Protein AF-A0A7W1RBR5-F1 (afdb_monomer_lite)

Sequence (205 aa):
MEIRSYRRVFDLERRIYRIDSLRLNPGGIPVRGVVYMLAIVAGALVAAQLPLLGALVRTLPWYLRDLALPVALASVLCLLRLDGRTFHHTGRALLLHWVAPRRLSQLRRAASVEAQWRPGPIVFLPDGSEARLRRLRYSGPGAALVTCEHELLSARSVGVRRFRRDDLVLRGSGASRSLTEGKVIVLARAGRLLIEPARAGEPTL

Secondary structure (DSSP, 8-state):
-----GGGTS----EE-EETTEEP-TT-EEHHHHHHHHHHHHHHHHHTTSHHHHHHHHTS-HIIIIIIHHHHHHHHHHH-EETTEEHHHHHHHHHHHHHS---EETTEE---TTS---PPP------SS------EEEESSEEEEEEE-EEEEETTTT--TT--TT-EEEEEPSS-PEEEEEEEEEE-TT-EEEEEPPPTTPPP-

Radius of gyration: 28.0 Å; chains: 1; bounding box: 65×41×70 Å

Structure (mmCIF, N/CA/C/O backbone):
data_AF-A0A7W1RBR5-F1
#
_entry.id   AF-A0A7W1RBR5-F1
#
loop_
_atom_site.group_PDB
_atom_site.id
_atom_site.type_symbol
_atom_site.label_atom_id
_atom_site.label_alt_id
_atom_site.label_comp_id
_atom_site.label_asym_id
_atom_site.label_entity_id
_atom_site.label_seq_id
_atom_site.pdbx_PDB_ins_code
_atom_site.Cartn_x
_atom_site.Cartn_y
_atom_site.Cartn_z
_atom_site.occupancy
_atom_site.B_iso_or_equiv
_atom_site.auth_seq_id
_atom_site.auth_comp_id
_atom_site.auth_asym_id
_atom_site.auth_atom_id
_atom_site.pdbx_PDB_model_num
ATOM 1 N N . MET A 1 1 ? 33.439 14.909 3.330 1.00 46.78 1 MET A N 1
ATOM 2 C CA . MET A 1 1 ? 31.989 15.036 3.587 1.00 46.78 1 MET A CA 1
ATOM 3 C C . MET A 1 1 ? 31.456 13.635 3.851 1.00 46.78 1 MET A C 1
ATOM 5 O O . MET A 1 1 ? 31.353 12.842 2.928 1.00 46.78 1 MET A O 1
ATOM 9 N N . GLU A 1 2 ? 31.281 13.278 5.121 1.00 55.72 2 GLU A N 1
ATOM 10 C CA . GLU A 1 2 ? 30.957 11.913 5.554 1.00 55.72 2 GLU A CA 1
ATOM 11 C C . GLU A 1 2 ? 29.429 11.761 5.629 1.00 55.72 2 GLU A C 1
ATOM 13 O O . GLU A 1 2 ? 28.775 12.376 6.472 1.00 55.72 2 GLU A O 1
ATOM 18 N N . ILE A 1 3 ? 28.833 10.991 4.713 1.00 54.44 3 ILE A N 1
ATOM 19 C CA . ILE A 1 3 ? 27.387 10.727 4.713 1.00 54.44 3 ILE A CA 1
ATOM 20 C C . ILE A 1 3 ? 27.094 9.700 5.812 1.00 54.44 3 ILE A C 1
ATOM 22 O O . ILE A 1 3 ? 27.131 8.489 5.596 1.00 54.44 3 ILE A O 1
ATOM 26 N N . ARG A 1 4 ? 26.802 10.186 7.022 1.00 57.78 4 ARG A N 1
ATOM 27 C CA . ARG A 1 4 ? 26.308 9.359 8.128 1.00 57.78 4 ARG A CA 1
ATOM 28 C C . ARG A 1 4 ? 24.804 9.136 7.955 1.00 57.78 4 ARG A C 1
ATOM 30 O O . ARG A 1 4 ? 24.006 10.019 8.246 1.00 57.78 4 ARG A O 1
ATOM 37 N N . SER A 1 5 ? 24.437 7.920 7.547 1.00 50.06 5 SER A N 1
ATOM 38 C CA . SER A 1 5 ? 23.070 7.366 7.492 1.00 50.06 5 SER A CA 1
ATOM 39 C C . SER A 1 5 ? 22.263 7.622 6.209 1.00 50.06 5 SER A C 1
ATOM 41 O O . SER A 1 5 ? 21.449 8.537 6.114 1.00 50.06 5 SER A O 1
ATOM 43 N N . TYR A 1 6 ? 22.358 6.670 5.275 1.00 53.19 6 TYR A N 1
ATOM 44 C CA . TYR A 1 6 ? 21.410 6.495 4.164 1.00 53.19 6 TYR A CA 1
ATOM 45 C C . TYR A 1 6 ? 19.995 6.094 4.624 1.00 53.19 6 TYR A C 1
ATOM 47 O O . TYR A 1 6 ? 19.040 6.179 3.856 1.00 53.19 6 TYR A O 1
ATOM 55 N N . ARG A 1 7 ? 19.817 5.685 5.889 1.00 53.12 7 ARG A N 1
ATOM 56 C CA . ARG A 1 7 ? 18.546 5.145 6.407 1.00 53.12 7 ARG A CA 1
ATOM 57 C C . ARG A 1 7 ? 17.414 6.177 6.413 1.00 53.12 7 ARG A C 1
ATOM 59 O O . ARG A 1 7 ? 16.251 5.804 6.328 1.00 53.12 7 ARG A O 1
ATOM 66 N N . ARG A 1 8 ? 17.753 7.467 6.510 1.00 50.47 8 ARG A N 1
ATOM 67 C CA . ARG A 1 8 ? 16.782 8.569 6.611 1.00 50.47 8 ARG A CA 1
ATOM 68 C C . ARG A 1 8 ? 1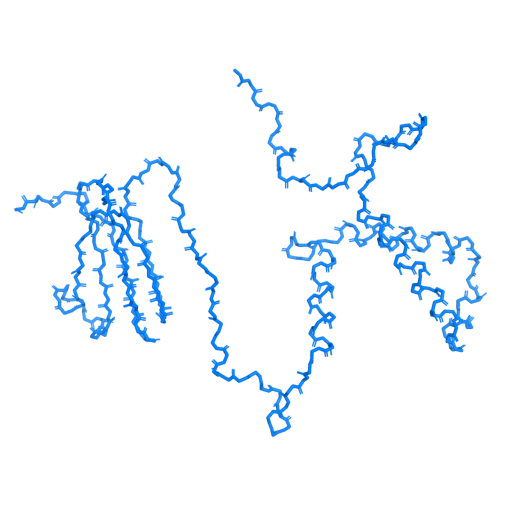6.219 9.010 5.256 1.00 50.47 8 ARG A C 1
ATOM 70 O O . ARG A 1 8 ? 15.144 9.592 5.223 1.00 50.47 8 ARG A O 1
ATOM 77 N N . VAL A 1 9 ? 16.924 8.721 4.160 1.00 52.22 9 VAL A N 1
ATOM 78 C CA . VAL A 1 9 ? 16.535 9.144 2.801 1.00 52.22 9 VAL A CA 1
ATOM 79 C C . VAL A 1 9 ? 15.469 8.216 2.205 1.00 52.22 9 VAL A C 1
ATOM 81 O O . VAL A 1 9 ? 14.650 8.654 1.406 1.00 52.22 9 VAL A O 1
ATOM 84 N N . PHE A 1 10 ? 15.426 6.951 2.634 1.00 48.22 10 PHE A N 1
ATOM 85 C CA . PHE A 1 10 ? 14.511 5.943 2.080 1.00 48.22 10 PHE A CA 1
ATOM 86 C C . PHE A 1 10 ? 13.201 5.754 2.861 1.00 48.22 10 PHE A C 1
ATOM 88 O O . PHE A 1 10 ? 12.317 5.049 2.384 1.00 48.22 10 PHE A O 1
ATOM 95 N N . ASP A 1 11 ? 13.047 6.381 4.029 1.00 55.97 11 ASP A N 1
ATOM 96 C CA . ASP A 1 11 ? 11.852 6.258 4.877 1.00 55.97 11 ASP A CA 1
ATOM 97 C C . ASP A 1 11 ? 11.243 7.656 5.092 1.00 55.97 11 ASP A C 1
ATOM 99 O O . ASP A 1 11 ? 11.200 8.175 6.209 1.00 55.97 11 ASP A O 1
ATOM 103 N N . LEU A 1 12 ? 10.807 8.295 3.991 1.00 61.19 12 LEU A N 1
ATOM 104 C CA . LEU A 1 12 ? 10.038 9.554 3.986 1.00 61.19 12 LEU A CA 1
ATOM 105 C C . LEU A 1 12 ? 8.620 9.321 4.545 1.00 61.19 12 LEU A C 1
ATOM 107 O O . LEU A 1 12 ? 7.597 9.547 3.903 1.00 61.19 12 LEU A O 1
ATOM 111 N N . GLU A 1 13 ? 8.546 8.810 5.765 1.00 70.50 13 GLU A N 1
ATOM 112 C CA . GLU A 1 13 ? 7.305 8.615 6.486 1.00 70.50 13 GLU A CA 1
ATOM 113 C C . GLU A 1 13 ? 7.077 9.788 7.441 1.00 70.50 13 GLU A C 1
ATOM 115 O O . GLU A 1 13 ? 7.948 10.144 8.238 1.00 70.50 13 GLU A O 1
ATOM 120 N N . ARG A 1 14 ? 5.886 10.398 7.389 1.00 79.12 14 ARG A N 1
ATOM 121 C CA . ARG A 1 14 ? 5.520 11.488 8.301 1.00 79.12 14 ARG A CA 1
ATOM 122 C C . ARG A 1 14 ? 5.403 10.929 9.724 1.00 79.12 14 ARG A C 1
ATOM 124 O O . ARG A 1 14 ? 4.572 10.057 9.985 1.00 79.12 14 ARG A O 1
ATOM 131 N N . ARG A 1 15 ? 6.233 11.427 10.643 1.00 83.50 15 ARG A N 1
ATOM 132 C CA . ARG A 1 15 ? 6.305 11.001 12.051 1.00 83.50 15 ARG A CA 1
ATOM 133 C C . ARG A 1 15 ? 6.155 12.204 12.982 1.00 83.50 15 ARG A C 1
ATOM 135 O O . ARG A 1 15 ? 6.622 13.295 12.667 1.00 83.50 15 ARG A O 1
ATOM 142 N N . ILE A 1 16 ? 5.505 11.995 14.120 1.00 81.75 16 ILE A N 1
ATOM 143 C CA . ILE A 1 16 ? 5.316 12.989 15.178 1.00 81.75 16 ILE A CA 1
ATOM 144 C C . ILE A 1 16 ? 6.359 12.719 16.262 1.00 81.75 16 ILE A C 1
ATOM 146 O O . ILE A 1 16 ? 6.405 11.629 16.830 1.00 81.75 16 ILE A O 1
ATOM 150 N N . TYR A 1 17 ? 7.203 13.708 16.539 1.00 83.75 17 TYR A N 1
ATOM 151 C CA . TYR A 1 17 ? 8.286 13.601 17.527 1.00 83.75 17 TYR A CA 1
ATOM 152 C C . TYR A 1 17 ? 7.983 14.346 18.829 1.00 83.75 17 TYR A C 1
ATOM 154 O O . TYR A 1 17 ? 8.593 14.077 19.861 1.00 83.75 17 TYR A O 1
ATOM 162 N N . ARG A 1 18 ? 7.044 15.293 18.790 1.00 83.44 18 ARG A N 1
ATOM 163 C CA . ARG A 1 18 ? 6.643 16.101 19.936 1.00 83.44 18 ARG A CA 1
ATOM 164 C C . ARG A 1 18 ? 5.164 16.436 19.819 1.00 83.44 18 ARG A C 1
ATOM 166 O O . ARG A 1 18 ? 4.701 16.721 18.717 1.00 83.44 18 ARG A O 1
ATOM 173 N N . ILE A 1 19 ? 4.461 16.398 20.941 1.00 83.56 19 ILE A N 1
ATOM 174 C CA . ILE A 1 19 ? 3.112 16.945 21.084 1.00 83.56 19 ILE A CA 1
ATOM 175 C C . ILE A 1 19 ? 3.231 18.021 22.156 1.00 83.56 19 ILE A C 1
ATOM 177 O O . ILE A 1 19 ? 3.606 17.715 23.286 1.00 83.56 19 ILE A O 1
ATOM 181 N N . ASP A 1 20 ? 3.018 19.275 21.766 1.00 83.12 20 ASP A N 1
ATOM 182 C CA . ASP A 1 20 ? 3.189 20.460 22.610 1.00 83.12 20 ASP A CA 1
ATOM 183 C C . ASP A 1 20 ? 4.544 20.485 23.342 1.00 83.12 20 ASP A C 1
ATOM 185 O O . ASP A 1 20 ? 5.597 20.699 22.730 1.00 83.12 20 ASP A O 1
ATOM 189 N N . SER A 1 21 ? 4.544 20.231 24.653 1.00 79.25 21 SER A N 1
ATOM 190 C CA . SER A 1 21 ? 5.741 20.171 25.491 1.00 79.25 21 SER A CA 1
ATOM 191 C C . SER A 1 21 ? 6.357 18.769 25.577 1.00 79.25 21 SER A C 1
ATOM 193 O O . SER A 1 21 ? 7.575 18.673 25.761 1.00 79.25 21 SER A O 1
ATOM 195 N N . LEU A 1 22 ? 5.575 17.705 25.356 1.00 81.19 22 LEU A N 1
ATOM 196 C CA . LEU A 1 22 ? 5.966 16.308 25.542 1.00 81.19 22 LEU A CA 1
ATOM 197 C C . LEU A 1 22 ? 6.765 15.785 24.344 1.00 81.19 22 LEU A C 1
ATOM 199 O O . LEU A 1 22 ? 6.266 15.695 23.218 1.00 81.19 22 LEU A O 1
ATOM 203 N N . ARG A 1 23 ? 8.022 15.401 24.587 1.00 79.25 23 ARG A N 1
ATOM 204 C CA . ARG A 1 23 ? 8.831 14.676 23.601 1.00 79.25 23 ARG A CA 1
ATOM 205 C C . ARG A 1 23 ? 8.396 13.218 23.568 1.00 79.25 23 ARG A C 1
ATOM 207 O O . ARG A 1 23 ? 8.425 12.530 24.583 1.00 79.25 23 ARG A O 1
ATOM 214 N N . LEU A 1 24 ? 8.007 12.763 22.386 1.00 77.44 24 LEU A N 1
ATOM 215 C CA . LEU A 1 24 ? 7.720 11.361 22.135 1.00 77.44 24 LEU A CA 1
ATOM 216 C C . LEU A 1 24 ? 9.035 10.596 21.938 1.00 77.44 24 LEU A C 1
ATOM 218 O O . LEU A 1 24 ? 10.097 11.193 21.755 1.00 77.44 24 LEU A O 1
ATOM 222 N N . ASN A 1 25 ? 8.946 9.264 21.980 1.00 75.50 25 ASN A N 1
ATOM 223 C CA . ASN A 1 25 ? 10.060 8.337 21.760 1.00 75.50 25 ASN A CA 1
ATOM 224 C C . ASN A 1 25 ? 10.965 8.810 20.592 1.00 75.50 25 ASN A C 1
ATOM 226 O O . ASN A 1 25 ? 10.426 9.228 19.564 1.00 75.50 25 ASN A O 1
ATOM 230 N N . PRO A 1 26 ? 12.311 8.727 20.697 1.00 72.50 26 PRO A N 1
ATOM 231 C CA . PRO A 1 26 ? 13.244 9.120 19.631 1.00 72.50 26 PRO A CA 1
ATOM 232 C C . PRO A 1 26 ? 12.936 8.523 18.245 1.00 72.50 26 PRO A C 1
ATOM 234 O O . PRO A 1 26 ? 13.298 9.118 17.230 1.00 72.50 26 PRO A O 1
ATOM 237 N N . GLY A 1 27 ? 12.231 7.388 18.175 1.00 71.19 27 GLY A N 1
ATOM 238 C CA . GLY A 1 27 ? 11.755 6.796 16.917 1.00 71.19 27 GLY A CA 1
ATOM 239 C C . GLY A 1 27 ? 10.593 7.533 16.223 1.00 71.19 27 GLY A C 1
ATOM 240 O O . GLY A 1 27 ? 10.327 7.271 15.045 1.00 71.19 27 GLY A O 1
ATOM 241 N N . GLY A 1 28 ? 9.921 8.455 16.921 1.00 80.19 28 GLY A N 1
ATOM 242 C CA . GLY A 1 28 ? 8.714 9.160 16.483 1.00 80.19 28 GLY A CA 1
ATOM 243 C C . GLY A 1 28 ? 7.496 8.242 16.334 1.00 80.19 28 GLY A C 1
ATOM 244 O O . GLY A 1 28 ? 7.615 7.064 15.996 1.00 80.19 28 GLY A O 1
ATOM 245 N N . ILE A 1 29 ? 6.297 8.780 16.552 1.00 82.31 29 ILE A N 1
ATOM 246 C CA . ILE A 1 29 ? 5.053 8.051 16.281 1.00 82.31 29 ILE A CA 1
ATOM 247 C C . ILE A 1 29 ? 4.706 8.222 14.798 1.00 82.31 29 ILE A C 1
ATOM 249 O O . ILE A 1 29 ? 4.586 9.358 14.333 1.00 82.31 29 ILE A O 1
ATOM 253 N N . PRO A 1 30 ? 4.540 7.140 14.022 1.00 85.69 30 PRO A N 1
ATOM 254 C CA . PRO A 1 30 ? 4.180 7.252 12.617 1.00 85.69 30 PRO A CA 1
ATOM 255 C C . PRO A 1 30 ? 2.745 7.779 12.475 1.00 85.69 30 PRO A C 1
ATOM 257 O O . PRO A 1 30 ? 1.815 7.237 13.073 1.00 85.69 30 PRO A O 1
ATOM 260 N N . VAL A 1 31 ? 2.540 8.809 11.646 1.00 86.88 31 VAL A N 1
ATOM 261 C CA . VAL A 1 31 ? 1.213 9.425 11.434 1.00 86.88 31 VAL A CA 1
ATOM 262 C C . VAL A 1 31 ? 0.208 8.401 10.901 1.00 86.88 31 VAL A C 1
ATOM 264 O O . VAL A 1 31 ? -0.964 8.444 11.270 1.00 86.88 31 VAL A O 1
ATOM 267 N N . ARG A 1 32 ? 0.661 7.413 10.111 1.00 87.25 32 ARG A N 1
ATOM 268 C CA . ARG A 1 32 ? -0.203 6.311 9.654 1.00 87.25 32 ARG A CA 1
ATOM 269 C C . ARG A 1 32 ? -0.829 5.533 10.815 1.00 87.25 32 ARG A C 1
ATOM 271 O O . ARG A 1 32 ? -1.964 5.096 10.687 1.00 87.25 32 ARG A O 1
ATOM 278 N N . GLY A 1 33 ? -0.120 5.382 11.936 1.00 85.94 33 GLY A N 1
ATOM 279 C CA . GLY A 1 33 ? -0.622 4.659 13.103 1.00 85.94 33 GLY A CA 1
ATOM 280 C C . GLY A 1 33 ? -1.784 5.385 13.759 1.00 85.94 33 GLY A C 1
ATOM 281 O O . GLY A 1 33 ? -2.782 4.756 14.096 1.00 85.94 33 GLY A O 1
ATOM 282 N N . VAL A 1 34 ? -1.703 6.716 13.827 1.00 87.69 34 VAL A N 1
ATOM 283 C CA . VAL A 1 34 ? -2.809 7.564 14.286 1.00 87.69 34 VAL A CA 1
ATOM 284 C C . VAL A 1 34 ? -4.017 7.411 13.360 1.00 87.69 34 VAL A C 1
ATOM 286 O O . VAL A 1 34 ? -5.128 7.189 13.830 1.00 87.69 34 VAL A O 1
ATOM 289 N N . VAL A 1 35 ? -3.803 7.450 12.040 1.00 89.50 35 VAL A N 1
ATOM 290 C CA . VAL A 1 35 ? -4.882 7.266 11.054 1.00 89.50 35 VAL A CA 1
ATOM 291 C C . VAL A 1 35 ? -5.526 5.882 11.172 1.00 89.50 35 VAL A C 1
ATOM 293 O O . VAL A 1 35 ? -6.750 5.779 11.139 1.00 89.50 35 VAL A O 1
ATOM 296 N N . TYR A 1 36 ? -4.737 4.818 11.346 1.00 90.00 36 TYR A N 1
ATOM 297 C CA . TYR A 1 36 ? -5.266 3.469 11.559 1.00 90.00 36 TYR A CA 1
ATOM 298 C C . TYR A 1 36 ? -6.079 3.370 12.842 1.00 90.00 36 TYR A C 1
ATOM 300 O O . TYR A 1 36 ? -7.173 2.819 12.809 1.00 90.00 36 TYR A O 1
ATOM 308 N N . MET A 1 37 ? -5.584 3.933 13.945 1.00 90.00 37 MET A N 1
ATOM 309 C CA . MET A 1 37 ? -6.311 3.950 15.212 1.00 90.00 37 MET A CA 1
ATOM 310 C C . MET A 1 37 ? -7.669 4.641 15.055 1.00 90.00 37 MET A C 1
ATOM 312 O O . MET A 1 37 ? -8.687 4.067 15.427 1.00 90.00 37 MET A O 1
ATOM 316 N N . LEU A 1 38 ? -7.702 5.825 14.431 1.00 91.88 38 LEU A N 1
ATOM 317 C CA . LEU A 1 38 ? -8.948 6.549 14.160 1.00 91.88 38 LEU A CA 1
ATOM 318 C C . LEU A 1 38 ? -9.907 5.737 13.279 1.00 91.88 38 LEU A C 1
ATOM 320 O O . LEU A 1 38 ? -11.097 5.660 13.578 1.00 91.88 38 LEU A O 1
ATOM 324 N N . ALA A 1 39 ? -9.399 5.088 12.227 1.00 91.12 39 ALA A N 1
ATOM 325 C CA . ALA A 1 39 ? -10.206 4.242 11.351 1.00 91.12 39 ALA A CA 1
ATOM 326 C C . ALA A 1 39 ? -10.781 3.015 12.083 1.00 91.12 39 ALA A C 1
ATOM 328 O O . ALA A 1 39 ? -11.930 2.645 11.849 1.00 91.12 39 ALA A O 1
ATOM 329 N N . ILE A 1 40 ? -10.010 2.403 12.987 1.00 90.44 40 ILE A N 1
ATOM 330 C CA . ILE A 1 40 ? -10.451 1.260 13.796 1.00 90.44 40 ILE A CA 1
ATOM 331 C C . ILE A 1 40 ? -11.527 1.684 14.792 1.00 90.44 40 ILE A C 1
ATOM 333 O O . ILE A 1 40 ? -12.542 1.003 14.893 1.00 90.44 40 ILE A O 1
ATOM 337 N N . VAL A 1 41 ? -11.342 2.810 15.489 1.00 89.50 41 VAL A N 1
ATOM 338 C CA . VAL A 1 41 ? -12.355 3.344 16.412 1.00 89.50 41 VAL A CA 1
ATOM 339 C C . VAL A 1 41 ? -13.647 3.651 15.656 1.00 89.50 41 VAL A C 1
ATOM 341 O O . VAL A 1 41 ? -14.714 3.210 16.072 1.00 89.50 41 VAL A O 1
ATOM 344 N N . ALA A 1 42 ? -13.563 4.323 14.504 1.00 90.31 42 ALA A N 1
ATOM 345 C CA . ALA A 1 42 ? -14.731 4.587 13.666 1.00 90.31 42 ALA A CA 1
ATOM 346 C C . ALA A 1 42 ? -15.428 3.287 13.223 1.00 90.31 42 ALA A C 1
ATOM 3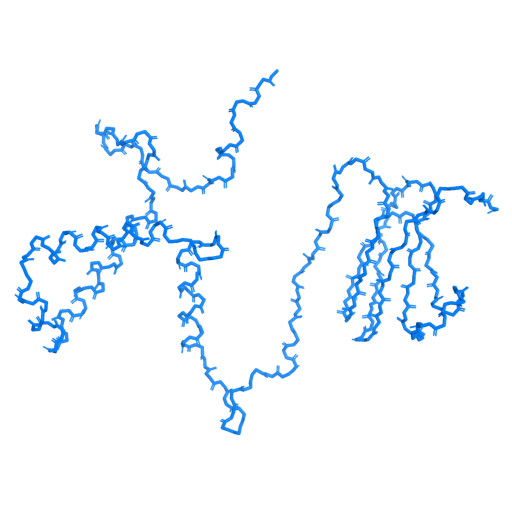48 O O . ALA A 1 42 ? -16.647 3.166 13.333 1.00 90.31 42 ALA A O 1
ATOM 349 N N . GLY A 1 43 ? -14.661 2.285 12.783 1.00 87.44 43 GLY A N 1
ATOM 350 C CA . GLY A 1 43 ? -15.188 0.968 12.423 1.00 87.44 43 GLY A CA 1
ATOM 351 C C . GLY A 1 43 ? -15.844 0.240 13.599 1.00 87.44 43 GLY A C 1
ATOM 352 O O . GLY A 1 43 ? -16.902 -0.358 13.425 1.00 87.44 43 GLY A O 1
ATOM 353 N N . ALA A 1 44 ? -15.268 0.329 14.800 1.00 85.38 44 ALA A N 1
ATOM 354 C CA . ALA A 1 44 ? -15.822 -0.257 16.017 1.00 85.38 44 ALA A CA 1
ATOM 355 C C . ALA A 1 44 ? -17.143 0.412 16.426 1.00 85.38 44 ALA A C 1
ATOM 357 O O . ALA A 1 44 ? -18.087 -0.286 16.789 1.00 85.38 44 ALA A O 1
ATOM 358 N N . LEU A 1 45 ? -17.244 1.740 16.301 1.00 86.50 45 LEU A N 1
ATOM 359 C CA . LEU A 1 45 ? -18.487 2.478 16.546 1.00 86.50 45 LEU A CA 1
ATOM 360 C C . LEU A 1 45 ? -19.598 2.057 15.578 1.00 86.50 45 LEU A C 1
ATOM 362 O O . LEU A 1 45 ? -20.733 1.865 16.005 1.00 86.50 45 LEU A O 1
ATOM 366 N N . VAL A 1 46 ? -19.274 1.857 14.297 1.00 86.50 46 VAL A N 1
ATOM 367 C CA . VAL A 1 46 ? -20.229 1.325 13.310 1.00 86.50 46 VAL A CA 1
ATOM 368 C C . VAL A 1 46 ? -20.600 -0.122 13.643 1.00 86.50 46 VAL A C 1
ATOM 370 O O . VAL A 1 46 ? -21.780 -0.460 13.656 1.00 86.50 46 VAL A O 1
ATOM 373 N N . ALA A 1 47 ? -19.623 -0.972 13.970 1.00 82.81 47 ALA A N 1
ATOM 374 C CA . ALA A 1 47 ? -19.849 -2.376 14.316 1.00 82.81 47 ALA A CA 1
ATOM 375 C C . ALA A 1 47 ? -20.721 -2.549 15.571 1.00 82.81 47 ALA A C 1
ATOM 377 O O . ALA A 1 47 ? -21.530 -3.474 15.633 1.00 82.81 47 ALA A O 1
ATOM 378 N N . ALA A 1 48 ? -20.604 -1.643 16.544 1.00 81.62 48 ALA A N 1
ATOM 379 C CA . ALA A 1 48 ? -21.412 -1.641 17.760 1.00 81.62 48 ALA A CA 1
ATOM 380 C C . ALA A 1 48 ? -22.908 -1.378 17.500 1.00 81.62 48 ALA A C 1
ATOM 382 O O . ALA A 1 48 ? -23.733 -1.738 18.339 1.00 81.62 48 ALA A O 1
ATOM 383 N N . GLN A 1 49 ? -23.261 -0.792 16.349 1.00 83.75 49 GLN A N 1
ATOM 384 C CA . GLN A 1 49 ? -24.652 -0.599 15.923 1.00 83.75 49 GLN A CA 1
ATOM 385 C C . GLN A 1 49 ? -25.272 -1.872 15.319 1.00 83.75 49 GLN A C 1
ATOM 387 O O . GLN A 1 49 ?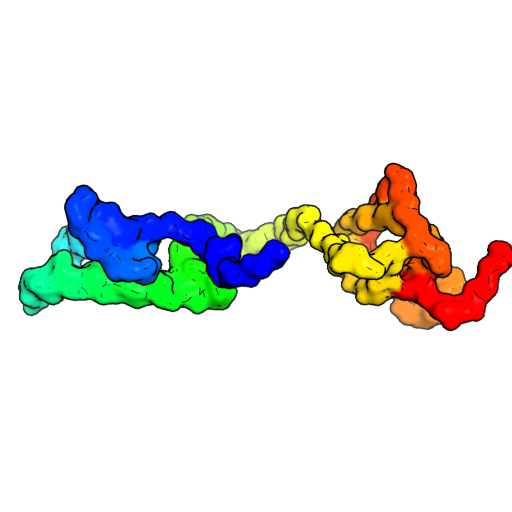 -26.488 -1.935 15.152 1.00 83.75 49 GLN A O 1
ATOM 392 N N . LEU A 1 50 ? -24.477 -2.902 14.988 1.00 85.62 50 LEU A N 1
ATOM 393 C CA . LEU A 1 50 ? -25.012 -4.176 14.501 1.00 85.62 50 LEU A CA 1
ATOM 394 C C . LEU A 1 50 ? -25.460 -5.061 15.677 1.00 85.62 50 LEU A C 1
ATOM 396 O O . LEU A 1 50 ? -24.686 -5.252 16.613 1.00 85.62 50 LEU A O 1
ATOM 400 N N . PRO A 1 51 ? -26.652 -5.684 15.622 1.00 78.50 51 PRO A N 1
ATOM 401 C CA . PRO A 1 51 ? -27.235 -6.383 16.771 1.00 78.50 51 PRO A CA 1
ATOM 402 C C . PRO A 1 51 ? -26.394 -7.572 17.268 1.00 78.50 51 PRO A C 1
ATOM 404 O O . PRO A 1 51 ? -26.234 -7.740 18.474 1.00 78.50 51 PRO A O 1
ATOM 407 N N . LEU A 1 52 ? -25.795 -8.363 16.366 1.00 80.75 52 LEU A N 1
ATOM 408 C CA . LEU A 1 52 ? -24.926 -9.487 16.752 1.00 80.75 52 LEU A CA 1
ATOM 409 C C . LEU A 1 52 ? -23.556 -9.036 17.276 1.00 80.75 52 LEU A C 1
ATOM 411 O O . LEU A 1 52 ? -23.091 -9.521 18.306 1.00 80.75 52 LEU A O 1
ATOM 415 N N . LEU A 1 53 ? -22.900 -8.110 16.573 1.00 77.38 53 LEU A N 1
ATOM 416 C CA . LEU A 1 53 ? -21.562 -7.647 16.951 1.00 77.38 53 LEU A CA 1
ATOM 417 C C . LEU A 1 53 ? -21.613 -6.785 18.215 1.00 77.38 53 LEU A C 1
ATOM 419 O O . LEU A 1 53 ? -20.778 -6.953 19.095 1.00 77.38 53 LEU A O 1
ATOM 423 N N . GLY A 1 54 ? -22.623 -5.928 18.357 1.00 77.31 54 GLY A N 1
ATOM 424 C CA . GLY A 1 54 ? -22.834 -5.097 19.538 1.00 77.31 54 GLY A CA 1
ATOM 425 C C . GLY A 1 54 ? -23.023 -5.911 20.819 1.00 77.31 54 GLY A C 1
ATOM 426 O O . GLY A 1 54 ? -22.482 -5.532 21.855 1.00 77.31 54 GLY A O 1
ATOM 427 N N . ALA A 1 55 ? -23.718 -7.053 20.761 1.00 80.50 55 ALA A N 1
ATOM 428 C CA . ALA A 1 55 ? -23.877 -7.938 21.917 1.00 80.50 55 ALA A CA 1
ATOM 429 C C . ALA A 1 55 ? -22.531 -8.520 22.385 1.00 80.50 55 ALA A C 1
ATOM 431 O O . ALA A 1 55 ? -22.199 -8.423 23.565 1.00 80.50 55 ALA A O 1
ATOM 432 N N . LEU A 1 56 ? -21.719 -9.034 21.454 1.00 81.44 56 LEU A N 1
ATOM 433 C CA . LEU A 1 56 ? -20.379 -9.563 21.742 1.00 81.44 56 LEU A CA 1
ATOM 434 C C . LEU A 1 56 ? -19.413 -8.466 22.22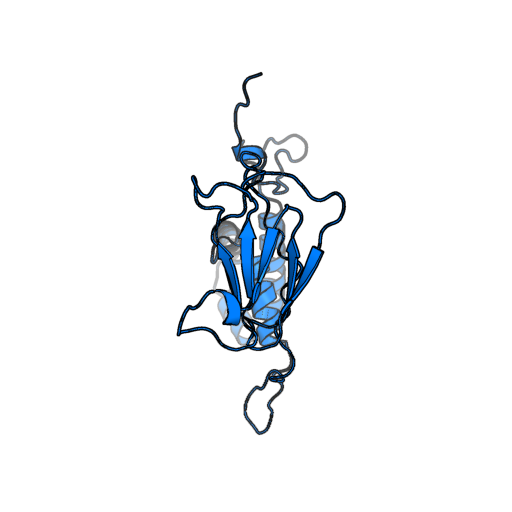1 1.00 81.44 56 LEU A C 1
ATOM 436 O O . LEU A 1 56 ? -18.581 -8.666 23.096 1.00 81.44 56 LEU A O 1
ATOM 440 N N . VAL A 1 57 ? -19.526 -7.267 21.659 1.00 79.81 57 VAL A N 1
ATOM 441 C CA . VAL A 1 57 ? -18.681 -6.124 22.017 1.00 79.81 57 VAL A CA 1
ATOM 442 C C . VAL A 1 57 ? -19.020 -5.586 23.415 1.00 79.81 57 VAL A C 1
ATOM 444 O O . VAL A 1 57 ? -18.147 -5.059 24.105 1.00 79.81 57 VAL A O 1
ATOM 447 N N . ARG A 1 58 ? -20.267 -5.736 23.877 1.00 80.00 58 ARG A N 1
ATOM 448 C CA . ARG A 1 58 ? -20.693 -5.341 25.231 1.00 80.00 58 ARG A CA 1
ATOM 449 C C . ARG A 1 58 ? -20.184 -6.271 26.330 1.00 80.00 58 ARG A C 1
ATOM 451 O O . ARG A 1 58 ? -20.089 -5.818 27.465 1.00 80.00 58 ARG A O 1
ATOM 458 N N . THR A 1 59 ? -19.829 -7.521 26.021 1.00 87.06 59 THR A N 1
ATOM 459 C CA . THR A 1 59 ? -19.226 -8.428 27.015 1.00 87.06 59 THR A CA 1
ATOM 460 C C . THR A 1 59 ? -17.762 -8.096 27.295 1.00 87.06 59 THR A C 1
ATOM 462 O O . THR A 1 59 ? -17.200 -8.571 28.279 1.00 87.06 59 THR A O 1
ATOM 465 N N . LEU A 1 60 ? -17.126 -7.293 26.438 1.00 86.00 60 LEU A N 1
ATOM 466 C CA . LEU A 1 60 ? -15.733 -6.903 26.595 1.00 86.00 60 LEU A CA 1
ATOM 467 C C . LEU A 1 60 ? -15.610 -5.695 27.548 1.00 86.00 60 LEU A C 1
ATOM 469 O O . LEU A 1 60 ? -16.323 -4.704 27.365 1.00 86.00 60 LEU A O 1
ATOM 473 N N . PRO A 1 61 ? -14.685 -5.721 28.528 1.00 89.75 61 PRO A N 1
ATOM 474 C CA . PRO A 1 61 ? -14.399 -4.566 29.370 1.00 89.75 61 PRO A CA 1
ATOM 475 C C . PRO A 1 61 ? -14.056 -3.321 28.547 1.00 89.75 61 PRO A C 1
ATOM 477 O O . PRO A 1 61 ? -13.330 -3.407 27.552 1.00 89.75 61 PRO A O 1
ATOM 480 N N . TRP A 1 62 ? -14.533 -2.155 28.992 1.00 87.25 62 TRP A N 1
ATOM 481 C CA . TRP A 1 62 ? -14.382 -0.887 28.265 1.00 87.25 62 TRP A CA 1
ATOM 482 C C . TRP A 1 62 ? -12.918 -0.573 27.919 1.00 87.25 62 TRP A C 1
ATOM 484 O O . TRP A 1 62 ? -12.625 -0.160 26.804 1.00 87.25 62 TRP A O 1
ATOM 494 N N . TYR A 1 63 ? -11.972 -0.848 28.823 1.00 87.62 63 TYR A N 1
ATOM 495 C CA . TYR A 1 63 ? -10.550 -0.571 28.595 1.00 87.62 63 TYR A CA 1
ATOM 496 C C . TYR A 1 63 ? -9.945 -1.467 27.508 1.00 87.62 63 TYR A C 1
ATOM 498 O O . TYR A 1 63 ? -9.060 -1.032 26.771 1.00 87.62 63 TYR A O 1
ATOM 506 N N . LEU A 1 64 ? -10.432 -2.704 27.364 1.00 88.06 64 LEU A N 1
ATOM 507 C CA . LEU A 1 64 ? -10.020 -3.572 26.265 1.00 88.06 64 LEU A CA 1
ATOM 508 C C . LEU A 1 64 ? -10.636 -3.097 24.958 1.00 88.06 64 LEU A C 1
ATOM 510 O O . LEU A 1 64 ? -9.924 -2.939 23.973 1.00 88.06 64 LEU A O 1
ATOM 514 N N . ARG A 1 65 ? -11.943 -2.840 24.961 1.00 85.12 65 ARG A N 1
ATOM 515 C CA . ARG A 1 65 ? -12.702 -2.481 23.764 1.00 85.12 65 ARG A CA 1
ATOM 516 C C . ARG A 1 65 ? -12.304 -1.127 23.181 1.00 85.12 65 ARG A C 1
ATOM 518 O O . ARG A 1 65 ? -12.090 -1.029 21.978 1.00 85.12 65 ARG A O 1
ATOM 525 N N . ASP A 1 66 ? -12.238 -0.106 24.027 1.00 83.69 66 ASP A N 1
ATOM 526 C CA . ASP A 1 66 ? -12.187 1.292 23.595 1.00 83.69 66 ASP A CA 1
ATOM 527 C C . ASP A 1 66 ? -10.746 1.822 23.528 1.00 83.69 66 ASP A C 1
ATOM 529 O O . ASP A 1 66 ? -10.482 2.797 22.826 1.00 83.69 66 ASP A O 1
ATOM 533 N N . LEU A 1 67 ? -9.797 1.162 24.206 1.00 87.31 67 LEU A N 1
ATOM 534 C CA . LEU A 1 67 ? -8.397 1.590 24.254 1.00 87.31 67 LEU A CA 1
ATOM 535 C C . LEU A 1 67 ? -7.428 0.512 23.760 1.00 87.31 67 LEU A C 1
ATOM 537 O O . LEU A 1 67 ? -6.734 0.722 22.764 1.00 87.31 67 LEU A O 1
ATOM 541 N N . ALA A 1 68 ? -7.364 -0.640 24.433 1.00 89.94 68 ALA A N 1
ATOM 542 C CA . ALA A 1 68 ? -6.317 -1.623 24.163 1.00 89.94 68 ALA A CA 1
ATOM 543 C C . ALA A 1 68 ? -6.432 -2.220 22.755 1.00 89.94 68 ALA A C 1
ATOM 545 O O . ALA A 1 68 ? -5.434 -2.320 22.045 1.00 89.94 68 ALA A O 1
ATOM 546 N N . LEU A 1 69 ? -7.643 -2.582 22.328 1.00 88.69 69 LEU A N 1
ATOM 547 C CA . LEU A 1 69 ? -7.891 -3.241 21.048 1.00 88.69 69 LEU A CA 1
ATOM 548 C C . LEU A 1 69 ? -7.625 -2.295 19.859 1.00 88.69 69 LEU A C 1
ATOM 550 O O . LEU A 1 69 ? -6.859 -2.695 18.978 1.00 88.69 69 LEU A O 1
ATOM 554 N N . PRO A 1 70 ? -8.111 -1.033 19.833 1.00 89.75 70 PRO A N 1
ATOM 555 C CA . PRO A 1 70 ? -7.757 -0.089 18.776 1.00 89.75 70 PRO A CA 1
ATOM 556 C C . PRO A 1 70 ? -6.257 0.194 18.691 1.00 89.75 70 PRO A C 1
ATOM 558 O O . PRO A 1 70 ? -5.697 0.208 17.593 1.00 89.75 70 PRO A O 1
ATOM 561 N N . VAL A 1 71 ? -5.589 0.371 19.836 1.00 89.25 71 VAL A N 1
ATOM 562 C CA . VAL A 1 71 ? -4.145 0.643 19.890 1.00 89.25 71 VAL A CA 1
ATOM 563 C C . VAL A 1 71 ? -3.339 -0.567 19.421 1.00 89.25 71 VAL A C 1
ATOM 565 O O . VAL A 1 71 ? -2.437 -0.419 18.592 1.00 89.25 71 VAL A O 1
ATOM 568 N N . ALA A 1 72 ? -3.665 -1.767 19.904 1.00 91.50 72 ALA A N 1
ATOM 569 C CA . ALA A 1 72 ? -2.993 -2.997 19.504 1.00 91.50 72 ALA A CA 1
ATOM 570 C C . ALA A 1 72 ? -3.187 -3.267 18.008 1.00 91.50 72 ALA A C 1
ATOM 572 O O . ALA A 1 72 ? -2.212 -3.498 17.293 1.00 91.50 72 ALA A O 1
ATOM 573 N N . LEU A 1 73 ? -4.419 -3.159 17.503 1.00 91.44 73 LEU A N 1
ATOM 574 C CA . LEU A 1 73 ? -4.716 -3.403 16.095 1.00 91.44 73 LEU A CA 1
ATOM 575 C C . LEU A 1 73 ? -4.033 -2.368 15.188 1.00 91.44 73 LEU A C 1
ATOM 577 O O . LEU A 1 73 ? -3.412 -2.747 14.197 1.00 91.44 73 LEU A O 1
ATOM 581 N N . ALA A 1 74 ? -4.042 -1.082 15.551 1.00 90.88 74 ALA A N 1
ATOM 582 C CA . ALA A 1 74 ? -3.318 -0.045 14.811 1.00 90.88 74 ALA A CA 1
ATOM 583 C C . ALA A 1 74 ? -1.801 -0.289 14.801 1.00 90.88 74 ALA A C 1
ATOM 585 O O . ALA A 1 74 ? -1.137 -0.073 13.781 1.00 90.88 74 ALA A O 1
ATOM 586 N N . SER A 1 75 ? -1.257 -0.769 15.922 1.00 87.69 75 SER A N 1
ATOM 587 C CA . SER A 1 75 ? 0.157 -1.131 16.050 1.00 87.69 75 SER A CA 1
ATOM 588 C C . SER A 1 75 ? 0.506 -2.307 15.141 1.00 87.69 75 SER A C 1
ATOM 590 O O . SER A 1 75 ? 1.459 -2.222 14.367 1.00 87.69 75 SER A O 1
ATOM 592 N N . VAL A 1 76 ? -0.308 -3.365 15.146 1.00 90.56 76 VAL A N 1
ATOM 593 C CA . VAL A 1 76 ? -0.143 -4.522 14.257 1.00 90.56 76 VAL A CA 1
ATOM 594 C C . VAL A 1 76 ? -0.217 -4.092 12.789 1.00 90.56 76 VAL A C 1
ATOM 596 O O . VAL A 1 76 ? 0.684 -4.415 12.019 1.00 90.56 76 VAL A O 1
ATOM 599 N N . LEU A 1 77 ? -1.204 -3.282 12.393 1.00 88.38 77 LEU A N 1
ATOM 600 C CA . LEU A 1 77 ? -1.325 -2.769 11.018 1.00 88.38 77 LEU A CA 1
ATOM 601 C C . LEU A 1 77 ? -0.144 -1.884 10.587 1.00 88.38 77 LEU A C 1
ATOM 603 O O . LEU A 1 77 ? 0.175 -1.806 9.398 1.00 88.38 77 LEU A O 1
ATOM 607 N N . CYS A 1 78 ? 0.513 -1.209 11.532 1.00 84.25 78 CYS A N 1
ATOM 608 C CA . CYS A 1 78 ? 1.742 -0.457 11.277 1.00 84.25 78 CYS A CA 1
ATOM 609 C C . CYS A 1 78 ? 2.966 -1.346 11.053 1.00 84.25 78 CYS A C 1
ATOM 611 O O . CYS A 1 78 ? 3.880 -0.927 10.337 1.00 84.25 78 CYS A O 1
ATOM 613 N N . LEU A 1 79 ? 3.006 -2.514 11.696 1.00 85.50 79 LEU A N 1
ATOM 614 C CA . LEU A 1 79 ? 4.099 -3.480 11.587 1.00 85.50 79 LEU A CA 1
ATOM 615 C C . LEU A 1 79 ? 3.937 -4.385 10.364 1.00 85.50 79 LEU A C 1
ATOM 617 O O . LEU A 1 79 ? 4.931 -4.759 9.742 1.00 85.50 79 LEU A O 1
ATOM 621 N N . LEU A 1 80 ? 2.697 -4.697 9.986 1.00 85.25 80 LEU A N 1
ATOM 622 C CA . LEU A 1 80 ? 2.397 -5.522 8.826 1.00 85.25 80 LEU A CA 1
ATOM 623 C C . LEU A 1 80 ? 2.830 -4.826 7.530 1.00 85.25 80 LEU A C 1
ATOM 625 O O . LEU A 1 80 ? 2.240 -3.839 7.079 1.00 85.25 80 LEU A O 1
ATOM 629 N N . ARG A 1 81 ? 3.858 -5.398 6.904 1.00 81.31 81 ARG A N 1
ATOM 630 C CA . ARG A 1 81 ? 4.256 -5.108 5.528 1.00 81.31 81 ARG A CA 1
ATOM 631 C C . ARG A 1 81 ? 3.944 -6.332 4.675 1.00 81.31 81 ARG A C 1
ATOM 633 O O . ARG A 1 81 ? 4.599 -7.357 4.818 1.00 81.31 81 ARG A O 1
ATOM 640 N N . LEU A 1 82 ? 2.949 -6.221 3.800 1.00 75.19 82 LEU A N 1
ATOM 641 C CA . LEU A 1 82 ? 2.634 -7.262 2.819 1.00 75.19 82 LEU A CA 1
ATOM 642 C C . LEU A 1 82 ? 3.469 -6.999 1.567 1.00 75.19 82 LEU A C 1
ATOM 644 O O . LEU A 1 82 ? 3.361 -5.920 0.986 1.00 75.19 82 LEU A O 1
ATOM 648 N N . ASP A 1 83 ? 4.336 -7.939 1.190 1.00 76.19 83 ASP A N 1
ATOM 649 C CA . ASP A 1 83 ? 5.254 -7.819 0.044 1.00 76.19 83 ASP A CA 1
ATOM 650 C C . ASP A 1 83 ? 6.096 -6.527 0.063 1.00 76.19 83 ASP A C 1
ATOM 652 O O . ASP A 1 83 ? 6.340 -5.884 -0.959 1.00 76.19 83 ASP A O 1
ATOM 656 N N . GLY A 1 84 ? 6.487 -6.086 1.265 1.00 78.88 84 GLY A N 1
ATOM 657 C CA . GLY A 1 84 ? 7.223 -4.836 1.485 1.00 78.88 84 GLY A CA 1
ATOM 658 C C . GLY A 1 84 ? 6.375 -3.557 1.419 1.00 78.88 84 GLY A C 1
ATOM 659 O O . GLY A 1 84 ? 6.893 -2.479 1.715 1.00 78.88 84 GLY A O 1
ATOM 660 N N . ARG A 1 85 ? 5.078 -3.651 1.099 1.00 78.38 85 ARG A N 1
ATOM 661 C CA . ARG A 1 85 ? 4.131 -2.527 1.024 1.00 78.38 85 ARG A CA 1
ATOM 662 C C . ARG A 1 85 ? 3.363 -2.362 2.335 1.00 78.38 85 ARG A C 1
ATOM 664 O O . ARG A 1 85 ? 3.042 -3.333 3.019 1.00 78.38 85 ARG A O 1
ATOM 671 N N . THR A 1 86 ? 3.054 -1.119 2.694 1.00 84.50 86 THR A N 1
ATOM 672 C CA . THR A 1 86 ? 2.235 -0.799 3.872 1.00 84.50 86 THR A CA 1
ATOM 673 C C . THR A 1 86 ? 0.803 -1.310 3.706 1.00 84.50 86 THR A C 1
ATOM 675 O O . THR A 1 86 ? 0.251 -1.326 2.602 1.00 84.50 86 THR A O 1
ATOM 678 N N . PHE A 1 87 ? 0.173 -1.681 4.824 1.00 85.50 87 PHE A N 1
ATOM 679 C CA . PHE A 1 87 ? -1.159 -2.283 4.825 1.00 85.50 87 PHE A CA 1
ATOM 680 C C . PHE A 1 87 ? -2.222 -1.482 4.055 1.00 85.50 87 PHE A C 1
ATOM 682 O O . PHE A 1 87 ? -2.991 -2.082 3.319 1.00 85.50 87 PHE A O 1
ATOM 689 N N . HIS A 1 88 ? -2.268 -0.146 4.142 1.00 82.50 88 HIS A N 1
ATOM 690 C CA . HIS A 1 88 ? -3.299 0.637 3.441 1.00 82.50 88 HIS A CA 1
ATOM 691 C C . HIS A 1 88 ? -3.211 0.574 1.912 1.00 82.50 88 HIS A C 1
ATOM 693 O O . HIS A 1 88 ? -4.239 0.702 1.250 1.00 82.50 88 HIS A O 1
ATOM 699 N N . HIS A 1 89 ? -2.028 0.357 1.327 1.00 83.94 89 HIS A N 1
ATOM 700 C CA . HIS A 1 89 ? -1.917 0.162 -0.120 1.00 83.94 89 HIS A CA 1
ATOM 701 C C . HIS A 1 89 ? -2.522 -1.178 -0.533 1.00 83.94 89 HIS A C 1
ATOM 703 O O . HIS A 1 89 ? -3.325 -1.235 -1.467 1.00 83.94 89 HIS A O 1
ATOM 709 N N . THR A 1 90 ? -2.189 -2.237 0.203 1.00 82.31 90 THR A N 1
ATOM 710 C CA . THR A 1 90 ? -2.723 -3.582 -0.029 1.00 82.31 90 THR A CA 1
ATOM 711 C C . THR A 1 90 ? -4.218 -3.643 0.272 1.00 82.31 90 THR A C 1
ATOM 713 O O . THR A 1 90 ? -4.990 -4.145 -0.537 1.00 82.31 90 THR A O 1
ATOM 716 N N . GLY A 1 91 ? -4.650 -3.050 1.383 1.00 83.94 91 GLY A N 1
ATOM 717 C CA . GLY A 1 91 ? -6.046 -2.944 1.790 1.00 83.94 91 GLY A CA 1
ATOM 718 C C . GLY A 1 91 ? -6.878 -2.151 0.787 1.00 83.94 91 GLY A C 1
ATOM 719 O O . GLY A 1 91 ? -7.947 -2.611 0.405 1.00 83.94 91 GLY A O 1
ATOM 720 N N . ARG A 1 92 ? -6.375 -1.019 0.270 1.00 85.19 92 ARG A N 1
ATOM 721 C CA . ARG A 1 92 ? -7.052 -0.276 -0.806 1.00 85.19 92 ARG A CA 1
ATOM 722 C C . ARG A 1 92 ? -7.169 -1.118 -2.073 1.00 85.19 92 ARG A C 1
ATOM 724 O O . ARG A 1 92 ? -8.230 -1.115 -2.684 1.00 85.19 92 ARG A O 1
ATOM 731 N N . ALA A 1 93 ? -6.122 -1.842 -2.465 1.00 82.31 93 ALA A N 1
ATOM 732 C CA . ALA A 1 93 ? -6.177 -2.725 -3.629 1.00 82.31 93 ALA A CA 1
ATOM 733 C C . ALA A 1 93 ? -7.183 -3.873 -3.435 1.00 82.31 93 ALA A C 1
ATOM 735 O O . ALA A 1 93 ? -7.947 -4.169 -4.349 1.00 82.31 93 ALA A O 1
ATOM 736 N N . LEU A 1 94 ? -7.230 -4.474 -2.243 1.00 83.38 94 LEU A N 1
ATOM 737 C CA . LEU A 1 94 ? -8.180 -5.531 -1.896 1.00 83.38 94 LEU A CA 1
ATOM 738 C C . LEU A 1 94 ? -9.620 -5.006 -1.866 1.00 83.38 94 LEU A C 1
ATOM 740 O O . LEU A 1 94 ? -10.508 -5.622 -2.445 1.00 83.38 94 LEU A O 1
ATOM 744 N N . LEU A 1 95 ? -9.840 -3.841 -1.257 1.00 84.31 95 LEU A N 1
ATOM 745 C CA . LEU A 1 95 ? -11.144 -3.186 -1.197 1.00 84.31 95 LEU A CA 1
ATOM 746 C C . LEU A 1 95 ? -11.615 -2.808 -2.599 1.00 84.31 95 LEU A C 1
ATOM 748 O O . LEU A 1 95 ? -12.736 -3.137 -2.973 1.00 84.31 95 LEU A O 1
ATOM 752 N N . LEU A 1 96 ? -10.745 -2.210 -3.418 1.00 83.25 96 LEU A N 1
ATOM 753 C CA . LEU A 1 96 ? -11.039 -1.966 -4.827 1.00 83.25 96 LEU A CA 1
ATOM 754 C C . LEU A 1 96 ? -11.304 -3.275 -5.568 1.00 83.25 96 LEU A C 1
ATOM 756 O O . LEU A 1 96 ? -12.207 -3.307 -6.381 1.00 83.25 96 LEU A O 1
ATOM 760 N N . HIS A 1 97 ? -10.601 -4.371 -5.285 1.00 78.94 97 HIS A N 1
ATOM 761 C CA . HIS A 1 97 ? -10.881 -5.670 -5.903 1.00 78.94 97 HIS A CA 1
ATOM 762 C C . HIS A 1 97 ? -12.240 -6.266 -5.482 1.00 78.94 97 HIS A C 1
ATOM 764 O O . HIS A 1 97 ? -12.891 -6.967 -6.270 1.00 78.94 97 HIS A O 1
ATOM 770 N N . TRP A 1 98 ? -12.664 -6.019 -4.242 1.00 80.69 98 TRP A N 1
ATOM 771 C CA . TRP A 1 98 ? -13.942 -6.475 -3.699 1.00 80.69 98 TRP A CA 1
ATOM 772 C C . TRP A 1 98 ? -15.116 -5.649 -4.223 1.00 80.69 98 TRP A C 1
ATOM 774 O O . TRP A 1 98 ? -16.122 -6.235 -4.614 1.00 80.69 98 TRP A O 1
ATOM 784 N N . VAL A 1 99 ? -14.956 -4.323 -4.276 1.00 81.75 99 VAL A N 1
ATOM 785 C CA . VAL A 1 99 ? -15.975 -3.355 -4.715 1.00 81.75 99 VAL A CA 1
ATOM 786 C C . VAL A 1 99 ? -15.992 -3.189 -6.236 1.00 81.75 99 VAL A C 1
ATOM 788 O O . VAL A 1 99 ? -17.027 -2.844 -6.803 1.00 81.75 99 VAL A O 1
ATOM 791 N N . ALA A 1 100 ? -14.876 -3.453 -6.928 1.00 69.44 100 ALA A N 1
ATOM 792 C CA . ALA A 1 100 ? -14.828 -3.360 -8.380 1.00 69.44 100 ALA A CA 1
ATOM 793 C C . ALA A 1 100 ? -15.878 -4.292 -8.989 1.00 69.44 100 ALA A C 1
ATOM 795 O O . ALA A 1 100 ? -15.945 -5.474 -8.613 1.00 69.44 100 ALA A O 1
ATOM 796 N N . PRO A 1 101 ? -16.661 -3.789 -9.962 1.00 57.66 101 PRO A N 1
ATOM 797 C CA . PRO A 1 101 ? -17.699 -4.566 -10.605 1.00 57.66 101 PRO A CA 1
ATOM 798 C C . PRO A 1 101 ? -17.085 -5.859 -11.124 1.00 57.66 101 PRO A C 1
ATOM 800 O O . PRO A 1 101 ? -16.170 -5.864 -11.955 1.00 57.66 101 PRO A O 1
ATOM 803 N N . ARG A 1 102 ? -17.576 -6.979 -10.589 1.00 58.06 102 ARG A N 1
ATOM 804 C CA . ARG A 1 102 ? -17.250 -8.313 -11.076 1.00 58.06 102 ARG A CA 1
ATOM 805 C C . ARG A 1 102 ? -17.931 -8.449 -12.435 1.00 58.06 102 ARG A C 1
ATOM 807 O O . ARG A 1 102 ? -18.999 -9.034 -12.513 1.00 58.06 102 ARG A O 1
ATOM 814 N N . ARG A 1 103 ? -17.380 -7.845 -13.494 1.00 51.66 103 ARG A N 1
ATOM 815 C CA . ARG A 1 103 ? -17.919 -8.010 -14.849 1.00 51.66 103 ARG A CA 1
ATOM 816 C C . ARG A 1 103 ? -17.818 -9.490 -15.196 1.00 51.66 103 ARG A C 1
ATOM 818 O O . ARG A 1 103 ? -16.730 -10.002 -15.441 1.00 51.66 103 ARG A O 1
ATOM 825 N N . LEU A 1 104 ? -18.945 -10.181 -15.098 1.00 52.34 104 LEU A N 1
ATOM 826 C CA . LEU A 1 104 ? -19.123 -11.543 -15.559 1.00 52.34 104 LEU A CA 1
ATOM 827 C C . LEU A 1 104 ? -19.426 -11.458 -17.061 1.00 52.34 104 LEU A C 1
ATOM 829 O O . LEU A 1 104 ? -20.466 -10.927 -17.435 1.00 52.34 104 LEU A O 1
ATOM 833 N N . SER A 1 105 ? -18.547 -11.954 -17.928 1.00 44.12 105 SER A N 1
ATOM 834 C CA . SER A 1 105 ? -18.957 -12.389 -19.262 1.00 44.12 105 SER A CA 1
ATOM 835 C C . SER A 1 105 ? -19.495 -13.813 -19.129 1.00 44.12 105 SER A C 1
ATOM 837 O O . SER A 1 105 ? -18.738 -14.720 -18.783 1.00 44.12 105 SER A O 1
ATOM 839 N N . GLN A 1 106 ? -20.792 -14.012 -19.364 1.00 50.81 106 GLN A N 1
ATOM 840 C CA . GLN A 1 106 ? -21.429 -15.339 -19.349 1.00 50.81 106 GLN A CA 1
ATOM 841 C C . GLN A 1 106 ? -21.135 -16.153 -18.073 1.00 50.81 106 GLN A C 1
ATOM 843 O O . GLN A 1 106 ? -20.504 -17.204 -18.127 1.00 50.81 106 GLN A O 1
ATOM 848 N N . LEU A 1 107 ? -21.519 -15.640 -16.897 1.00 52.47 107 LEU A N 1
ATOM 849 C CA . LEU A 1 107 ? -21.258 -16.291 -15.597 1.00 52.47 107 LEU A CA 1
ATOM 850 C C . LEU A 1 107 ? -19.762 -16.511 -15.253 1.00 52.47 107 LEU A C 1
ATOM 852 O O . LEU A 1 107 ? -19.457 -17.089 -14.212 1.00 52.47 107 LEU A O 1
ATOM 856 N N . ARG A 1 108 ? -18.803 -15.996 -16.040 1.00 43.12 108 ARG A N 1
ATOM 857 C CA . ARG A 1 108 ? -17.367 -15.964 -15.699 1.00 43.12 108 ARG A CA 1
ATOM 858 C C . ARG A 1 108 ? -16.849 -14.539 -15.655 1.00 43.12 108 ARG A C 1
ATOM 860 O O . ARG A 1 108 ? -17.074 -13.764 -16.571 1.00 43.12 108 ARG A O 1
ATOM 867 N N . ARG A 1 109 ? -16.119 -14.182 -14.596 1.00 45.38 109 ARG A N 1
ATOM 868 C CA . ARG A 1 109 ? -15.525 -12.845 -14.420 1.00 45.38 109 ARG A CA 1
ATOM 869 C C . ARG A 1 109 ? -14.491 -12.631 -15.535 1.00 45.38 109 ARG A C 1
ATOM 871 O O . ARG A 1 109 ? -13.431 -13.245 -15.482 1.00 45.38 109 ARG A O 1
ATOM 878 N N . ALA A 1 110 ? -14.790 -11.805 -16.533 1.00 51.47 110 ALA A N 1
ATOM 879 C CA . ALA A 1 110 ? -13.846 -11.465 -17.589 1.00 51.47 110 ALA A CA 1
ATOM 880 C C . ALA A 1 110 ? -13.497 -9.985 -17.489 1.00 51.47 110 ALA A C 1
ATOM 882 O O . ALA A 1 110 ? -14.299 -9.102 -17.796 1.00 51.47 110 ALA A O 1
ATOM 883 N N . ALA A 1 111 ? -12.255 -9.723 -17.083 1.00 52.66 111 ALA A N 1
ATOM 884 C CA . ALA A 1 111 ? -11.555 -8.585 -17.650 1.00 52.66 111 ALA A CA 1
ATOM 885 C C . ALA A 1 111 ? -11.576 -8.786 -19.169 1.00 52.66 111 ALA A C 1
ATOM 887 O O . ALA A 1 111 ? -11.320 -9.901 -19.634 1.00 52.66 111 ALA A O 1
ATOM 888 N N . SER A 1 112 ? -11.932 -7.757 -19.938 1.00 49.84 112 SER A N 1
ATOM 889 C CA . SER A 1 112 ? -11.789 -7.844 -21.386 1.00 49.84 112 SER A CA 1
ATOM 890 C C . SER A 1 112 ? -10.351 -8.277 -21.674 1.00 49.84 112 SER A C 1
ATOM 892 O O . SER A 1 112 ? -9.398 -7.664 -21.198 1.00 49.84 112 SER A O 1
ATOM 894 N N . VAL A 1 113 ? -10.185 -9.359 -22.433 1.00 52.31 113 VAL A N 1
ATOM 895 C CA . VAL A 1 113 ? -8.869 -9.826 -22.911 1.00 52.31 113 VAL A CA 1
ATOM 896 C C . VAL A 1 113 ? -8.175 -8.733 -23.752 1.00 52.31 113 VAL A C 1
ATOM 898 O O . VAL A 1 113 ? -6.975 -8.789 -24.008 1.00 52.31 113 VAL A O 1
ATOM 901 N N . GLU A 1 114 ? -8.920 -7.691 -24.124 1.00 50.66 114 GLU A N 1
ATOM 902 C CA . GLU A 1 114 ? -8.451 -6.482 -24.796 1.00 50.66 114 GLU A CA 1
ATOM 903 C C . GLU A 1 114 ? -7.920 -5.383 -23.866 1.00 50.66 114 GLU A C 1
ATOM 905 O O . GLU A 1 114 ? -7.218 -4.492 -24.341 1.00 50.66 114 GLU A O 1
ATOM 910 N N . ALA A 1 115 ? -8.173 -5.437 -22.551 1.00 52.56 115 ALA A N 1
ATOM 911 C CA . ALA A 1 115 ? -7.502 -4.569 -21.582 1.00 52.56 115 ALA A CA 1
ATOM 912 C C . ALA A 1 115 ? -6.084 -5.098 -21.343 1.00 52.56 115 ALA A C 1
ATOM 914 O O . ALA A 1 115 ? -5.718 -5.584 -20.273 1.00 52.56 115 ALA A O 1
ATOM 915 N N . GLN A 1 116 ? -5.291 -5.050 -22.407 1.00 57.09 116 GLN A N 1
ATOM 916 C CA . GLN A 1 116 ? -3.883 -5.363 -22.395 1.00 57.09 116 GLN A CA 1
ATOM 917 C C . GLN A 1 116 ? -3.223 -4.505 -21.320 1.00 57.09 116 GLN A C 1
ATOM 919 O O . GLN A 1 116 ? -3.287 -3.276 -21.375 1.00 57.09 116 GLN A O 1
ATOM 924 N N . TRP A 1 117 ? -2.611 -5.153 -20.329 1.00 57.72 117 TRP A N 1
ATOM 925 C CA . TRP A 1 117 ? -1.790 -4.459 -19.349 1.00 57.72 117 TRP A CA 1
ATOM 926 C C . TRP A 1 117 ? -0.682 -3.727 -20.107 1.00 57.72 117 TRP A C 1
ATOM 928 O O . TRP A 1 117 ? 0.219 -4.349 -20.672 1.00 57.72 117 TRP A O 1
ATOM 938 N N . ARG A 1 118 ? -0.807 -2.402 -20.182 1.00 57.81 118 ARG A N 1
ATOM 939 C CA . ARG A 1 118 ? 0.221 -1.515 -20.711 1.00 57.81 118 ARG A CA 1
ATOM 940 C C . ARG A 1 118 ? 1.030 -1.052 -19.509 1.00 57.81 118 ARG A C 1
ATOM 942 O O . ARG A 1 118 ? 0.518 -0.224 -18.751 1.00 57.81 118 ARG A O 1
ATOM 949 N N . PRO A 1 119 ? 2.233 -1.603 -19.266 1.00 61.38 119 PRO A N 1
ATOM 950 C CA . PRO A 1 119 ? 3.104 -1.006 -18.269 1.00 61.38 119 PRO A CA 1
ATOM 951 C C . PRO A 1 119 ? 3.296 0.472 -18.621 1.00 61.38 119 PRO A C 1
ATOM 953 O O . PRO A 1 119 ? 3.386 0.828 -19.799 1.00 61.38 119 PRO A O 1
ATOM 956 N N . GLY A 1 120 ? 3.343 1.335 -17.605 1.00 65.44 120 GLY A N 1
ATOM 957 C CA . GLY A 1 120 ? 3.827 2.699 -17.806 1.00 65.44 120 GLY A CA 1
ATOM 958 C C . GLY A 1 120 ? 5.271 2.685 -18.332 1.00 65.44 120 GLY A C 1
ATOM 959 O O . GLY A 1 120 ? 5.908 1.628 -18.324 1.00 65.44 120 GLY A O 1
ATOM 960 N N . PRO A 1 121 ? 5.810 3.829 -18.782 1.00 67.69 121 PRO A N 1
ATOM 961 C CA . PRO A 1 121 ? 7.193 3.916 -19.242 1.00 67.69 121 PRO A CA 1
ATOM 962 C C . PRO A 1 121 ? 8.160 3.311 -18.213 1.00 67.69 121 PRO A C 1
ATOM 964 O O . PRO A 1 121 ? 8.251 3.787 -17.082 1.00 67.69 121 PRO A O 1
ATOM 967 N N . ILE A 1 122 ? 8.858 2.238 -18.594 1.00 70.38 122 ILE A N 1
ATOM 968 C CA . ILE A 1 122 ? 9.889 1.612 -17.761 1.00 70.38 122 ILE A CA 1
ATOM 969 C C . ILE A 1 122 ? 11.223 2.210 -18.190 1.00 70.38 122 ILE A C 1
ATOM 971 O O . ILE A 1 122 ? 11.739 1.887 -19.259 1.00 70.38 122 ILE A O 1
ATOM 975 N N . VAL A 1 123 ? 11.771 3.096 -17.363 1.00 67.50 123 VAL A N 1
ATOM 976 C CA . VAL A 1 123 ? 13.091 3.679 -17.602 1.00 67.50 123 VAL A CA 1
ATOM 977 C C . VAL A 1 123 ? 14.149 2.722 -17.062 1.00 67.50 123 VAL A C 1
ATOM 979 O O . VAL A 1 123 ? 14.227 2.485 -15.858 1.00 67.50 123 VAL A O 1
ATOM 982 N N . PHE A 1 124 ? 14.976 2.182 -17.953 1.00 63.38 124 PHE A N 1
ATOM 983 C CA . PHE A 1 124 ? 16.185 1.459 -17.572 1.00 63.38 124 PHE A CA 1
ATOM 984 C C . PHE A 1 124 ? 17.326 2.464 -17.428 1.00 63.38 124 PHE A C 1
ATOM 986 O O . PHE A 1 124 ? 17.941 2.861 -18.415 1.00 63.38 124 PHE A O 1
ATOM 993 N N . LEU A 1 125 ? 17.576 2.905 -16.195 1.00 59.34 125 LEU A N 1
ATOM 994 C CA . LEU A 1 125 ? 18.723 3.751 -15.884 1.00 59.34 125 LEU A CA 1
ATOM 995 C C . LEU A 1 125 ? 19.984 2.881 -15.784 1.00 59.34 125 LEU A C 1
ATOM 997 O O . LEU A 1 125 ? 19.981 1.913 -15.017 1.00 59.34 125 LEU A O 1
ATOM 1001 N N . PRO A 1 126 ? 21.058 3.200 -16.526 1.00 61.38 126 PRO A N 1
ATOM 1002 C CA . PRO A 1 126 ? 22.361 2.621 -16.242 1.00 61.38 126 PRO A CA 1
ATOM 1003 C C . PRO A 1 126 ? 22.834 3.093 -14.860 1.00 61.38 126 PRO A C 1
ATOM 1005 O O . PRO A 1 126 ? 22.452 4.160 -14.383 1.00 61.38 126 PRO A O 1
ATOM 1008 N N . ASP A 1 127 ? 23.727 2.331 -14.241 1.00 61.62 127 ASP A N 1
ATOM 1009 C CA . ASP A 1 127 ? 24.413 2.644 -12.979 1.00 61.62 127 ASP A CA 1
ATOM 1010 C C . ASP A 1 127 ? 25.403 3.825 -13.085 1.00 61.62 127 ASP A C 1
ATOM 1012 O O . ASP A 1 127 ? 26.254 4.024 -12.221 1.00 61.62 127 ASP A O 1
ATOM 1016 N N . GLY A 1 128 ? 25.310 4.619 -14.158 1.00 53.94 128 GLY A N 1
ATOM 1017 C CA . GLY A 1 128 ? 26.176 5.763 -14.446 1.00 53.94 128 GLY A CA 1
ATOM 1018 C C . GLY A 1 128 ? 27.622 5.392 -14.780 1.00 53.94 128 GLY A C 1
ATOM 1019 O O . GLY A 1 128 ? 28.407 6.273 -15.111 1.00 53.94 128 GLY A O 1
ATOM 1020 N N . SER A 1 129 ? 27.978 4.108 -14.711 1.00 53.12 129 SER A N 1
ATOM 1021 C CA . SER A 1 129 ? 29.358 3.638 -14.847 1.00 53.12 129 SER A CA 1
ATOM 1022 C C . SER A 1 129 ? 29.721 3.287 -16.291 1.00 53.12 129 SER A C 1
ATOM 1024 O O . SER A 1 129 ? 30.899 3.255 -16.632 1.00 53.12 129 SER A O 1
ATOM 1026 N N . GLU A 1 130 ? 28.732 3.039 -17.158 1.00 56.34 130 GLU A N 1
ATOM 1027 C CA . GLU A 1 130 ? 28.982 2.566 -18.519 1.00 56.34 130 GLU A CA 1
ATOM 1028 C C . GLU A 1 130 ? 27.940 3.092 -19.518 1.00 56.34 130 GLU A C 1
ATOM 1030 O O . GLU A 1 130 ? 26.749 2.799 -19.416 1.00 56.34 130 GLU A O 1
ATOM 1035 N N . ALA A 1 131 ? 28.391 3.796 -20.561 1.00 58.91 131 ALA A N 1
ATOM 1036 C CA . ALA A 1 131 ? 27.598 4.072 -21.765 1.00 58.91 131 ALA A CA 1
ATOM 1037 C C . ALA A 1 131 ? 27.561 2.833 -22.688 1.00 58.91 131 ALA A C 1
ATOM 1039 O O . ALA A 1 131 ? 27.891 2.894 -23.873 1.00 58.91 131 ALA A O 1
ATOM 1040 N N . ARG A 1 132 ? 27.239 1.662 -22.124 1.00 65.25 132 ARG A N 1
ATOM 1041 C CA . ARG A 1 132 ? 27.235 0.370 -22.823 1.00 65.25 132 ARG A CA 1
ATOM 1042 C C . ARG A 1 132 ? 25.858 -0.270 -22.775 1.00 65.25 132 ARG A C 1
ATOM 1044 O O . ARG A 1 132 ? 25.163 -0.243 -21.762 1.00 65.25 132 ARG A O 1
ATOM 1051 N N . LEU A 1 133 ? 25.480 -0.887 -23.888 1.00 68.44 133 LEU A N 1
ATOM 1052 C CA . LEU A 1 133 ? 24.270 -1.693 -23.979 1.00 68.44 133 LEU A CA 1
ATOM 1053 C C . LEU A 1 133 ? 24.454 -2.994 -23.201 1.00 68.44 133 LEU A C 1
ATOM 1055 O O . LEU A 1 133 ? 25.328 -3.798 -23.519 1.00 68.44 133 LEU A O 1
ATOM 1059 N N . ARG A 1 134 ? 23.623 -3.207 -22.176 1.00 71.69 134 ARG A N 1
ATOM 1060 C CA . ARG A 1 134 ? 23.597 -4.463 -21.418 1.00 71.69 134 ARG A CA 1
ATOM 1061 C C . ARG A 1 134 ? 22.741 -5.499 -22.123 1.00 71.69 134 ARG A C 1
ATOM 1063 O O . ARG A 1 134 ? 21.765 -5.173 -22.796 1.00 71.69 134 ARG A O 1
ATOM 1070 N N . ARG A 1 135 ? 23.078 -6.770 -21.897 1.00 76.81 135 ARG A N 1
ATOM 1071 C CA . ARG A 1 135 ? 22.297 -7.886 -22.420 1.00 76.81 135 ARG A CA 1
ATOM 1072 C C . ARG A 1 135 ? 20.870 -7.825 -21.875 1.00 76.81 135 ARG A C 1
ATOM 1074 O O . ARG A 1 135 ? 20.663 -7.971 -20.674 1.00 76.81 135 ARG A O 1
ATOM 1081 N N . LEU A 1 136 ? 19.895 -7.636 -22.757 1.00 77.19 136 LEU A N 1
ATOM 1082 C CA . LEU A 1 136 ? 18.485 -7.513 -22.392 1.00 77.19 136 LEU A CA 1
ATOM 1083 C C . LEU A 1 136 ? 17.623 -8.289 -23.382 1.00 77.19 136 LEU A C 1
ATOM 1085 O O . LEU A 1 136 ? 17.908 -8.334 -24.575 1.00 77.19 136 LEU A O 1
ATOM 1089 N N . ARG A 1 137 ? 16.555 -8.911 -22.879 1.00 81.62 137 ARG A N 1
ATOM 1090 C CA . ARG A 1 137 ? 15.535 -9.554 -23.707 1.00 81.62 137 ARG A CA 1
ATOM 1091 C C . ARG A 1 137 ? 14.181 -8.958 -23.376 1.00 81.62 137 ARG A C 1
ATOM 1093 O O . ARG A 1 137 ? 13.663 -9.184 -22.286 1.00 81.62 137 ARG A O 1
ATOM 1100 N N . TYR A 1 138 ? 13.600 -8.261 -24.338 1.00 77.31 138 TYR A N 1
ATOM 1101 C CA . TYR A 1 138 ? 12.237 -7.761 -24.268 1.00 77.31 138 TYR A CA 1
ATOM 1102 C C . TYR A 1 138 ? 11.362 -8.537 -25.254 1.00 77.31 138 TYR A C 1
ATOM 1104 O O . TYR A 1 138 ? 11.766 -8.803 -26.384 1.00 77.31 138 TYR A O 1
ATOM 1112 N N . SER A 1 139 ? 10.177 -8.949 -24.815 1.00 72.25 139 SER A N 1
ATOM 1113 C CA . SER A 1 139 ? 9.229 -9.714 -25.625 1.00 72.25 139 SER A CA 1
ATOM 1114 C C . SER A 1 139 ? 7.841 -9.137 -25.429 1.00 72.25 139 SER A C 1
ATOM 1116 O O . SER A 1 139 ? 7.356 -9.085 -24.300 1.00 72.25 139 SER A O 1
ATOM 1118 N N . GLY A 1 140 ? 7.186 -8.780 -26.528 1.00 65.50 140 GLY A N 1
ATOM 1119 C CA . GLY A 1 140 ? 5.818 -8.278 -26.515 1.00 65.50 140 GLY A CA 1
ATOM 1120 C C . GLY A 1 140 ? 5.649 -7.019 -27.360 1.00 65.50 140 GLY A C 1
ATOM 1121 O O . GLY A 1 140 ? 6.625 -6.492 -27.892 1.00 65.50 140 GLY A O 1
ATOM 1122 N N . PRO A 1 141 ? 4.407 -6.531 -27.488 1.00 70.06 141 PRO A N 1
ATOM 1123 C CA . PRO A 1 141 ? 4.160 -5.255 -28.132 1.00 70.06 141 PRO A CA 1
ATOM 1124 C C . PRO A 1 141 ? 4.605 -4.110 -27.223 1.00 70.06 141 PRO A C 1
ATOM 1126 O O . PRO A 1 141 ? 4.229 -4.065 -26.051 1.00 70.06 141 PRO A O 1
ATOM 1129 N N . GLY A 1 142 ? 5.354 -3.158 -27.770 1.00 72.81 142 GLY A N 1
ATOM 1130 C CA . GLY A 1 142 ? 5.791 -1.979 -27.027 1.00 72.81 142 GLY A CA 1
ATOM 1131 C C . GLY A 1 142 ? 6.805 -1.142 -27.788 1.00 72.81 142 GLY A C 1
ATOM 1132 O O . GLY A 1 142 ? 7.144 -1.452 -28.924 1.00 72.81 142 GLY A O 1
ATOM 1133 N N . ALA A 1 143 ? 7.274 -0.068 -27.161 1.00 75.69 143 ALA A N 1
ATOM 1134 C CA . ALA A 1 143 ? 8.298 0.804 -27.714 1.00 75.69 143 ALA A CA 1
ATOM 1135 C C . ALA A 1 143 ? 9.512 0.825 -26.779 1.00 75.69 143 ALA A C 1
ATOM 1137 O O . ALA A 1 143 ? 9.358 1.006 -25.571 1.00 75.69 143 ALA A O 1
ATOM 1138 N N . ALA A 1 144 ? 10.705 0.639 -27.334 1.00 77.25 144 ALA A N 1
ATOM 1139 C CA . ALA A 1 144 ? 11.970 0.788 -26.626 1.00 77.25 144 ALA A CA 1
ATOM 1140 C C . ALA A 1 144 ? 12.676 2.050 -27.131 1.00 77.25 144 ALA A C 1
ATOM 1142 O O . ALA A 1 144 ? 12.927 2.174 -28.327 1.00 77.25 144 ALA A O 1
ATOM 1143 N N . LEU A 1 145 ? 12.985 2.985 -26.232 1.00 79.75 145 LEU A N 1
ATOM 1144 C CA . LEU A 1 145 ? 13.824 4.141 -26.545 1.00 79.75 145 LEU A CA 1
ATOM 1145 C C . LEU A 1 145 ? 15.288 3.757 -26.325 1.00 79.75 145 LEU A C 1
ATOM 1147 O O . LEU A 1 145 ? 15.663 3.361 -25.223 1.00 79.75 145 LEU A O 1
ATOM 1151 N N . VAL A 1 146 ? 16.104 3.886 -27.365 1.00 78.38 146 VAL A N 1
ATOM 1152 C CA . VAL A 1 146 ? 17.533 3.574 -27.333 1.00 78.38 146 VAL A CA 1
ATOM 1153 C C . VAL A 1 146 ? 18.315 4.856 -27.572 1.00 78.38 146 VAL A C 1
ATOM 1155 O O . VAL A 1 146 ? 18.181 5.486 -28.617 1.00 78.38 146 VAL A O 1
ATOM 1158 N N . THR A 1 147 ? 19.117 5.253 -26.590 1.00 76.50 147 THR A N 1
ATOM 1159 C CA . THR A 1 147 ? 19.838 6.537 -26.573 1.00 76.50 147 THR A CA 1
ATOM 1160 C C . THR A 1 147 ? 21.336 6.398 -26.827 1.00 76.50 147 THR A C 1
ATOM 1162 O O . THR A 1 147 ? 22.064 7.374 -26.724 1.00 76.50 147 THR A O 1
ATOM 1165 N N . CYS A 1 148 ? 21.823 5.207 -27.153 1.00 74.81 148 CYS A N 1
ATOM 1166 C CA . CYS A 1 148 ? 23.232 4.927 -27.429 1.00 74.81 148 CYS A CA 1
ATOM 1167 C C . CYS A 1 148 ? 23.420 4.403 -28.853 1.00 74.81 148 CYS A C 1
ATOM 1169 O O . CYS A 1 148 ? 22.484 3.857 -29.444 1.00 74.81 148 CYS A O 1
ATOM 1171 N N . GLU A 1 149 ? 24.618 4.588 -29.408 1.00 77.62 149 GLU A N 1
ATOM 1172 C CA . GLU A 1 149 ? 24.957 4.092 -30.741 1.00 77.62 149 GLU A CA 1
ATOM 1173 C C . GLU A 1 149 ? 24.775 2.573 -30.821 1.00 77.62 149 GLU A C 1
ATOM 1175 O O . GLU A 1 149 ? 25.319 1.798 -30.027 1.00 77.62 149 GLU A O 1
ATOM 1180 N N . HIS A 1 150 ? 23.973 2.149 -31.794 1.00 77.62 150 HIS A N 1
ATOM 1181 C CA . HIS A 1 150 ? 23.600 0.758 -31.965 1.00 77.62 150 HIS A CA 1
ATOM 1182 C C . HIS A 1 150 ? 23.417 0.401 -33.431 1.00 77.62 150 HIS A C 1
ATOM 1184 O O . HIS A 1 150 ? 22.924 1.196 -34.231 1.00 77.62 150 HIS A O 1
ATOM 1190 N N . GLU A 1 151 ? 23.740 -0.844 -33.748 1.00 80.69 151 GLU A N 1
ATOM 1191 C CA . GLU A 1 151 ? 23.404 -1.469 -35.012 1.00 80.69 151 GLU A CA 1
ATOM 1192 C C . GLU A 1 151 ? 22.131 -2.302 -34.825 1.00 80.69 151 GLU A C 1
ATOM 1194 O O . GLU A 1 151 ? 22.048 -3.171 -33.949 1.00 80.69 151 GLU A O 1
ATOM 1199 N N . LEU A 1 152 ? 21.108 -2.008 -35.630 1.00 73.50 152 LEU A N 1
ATOM 1200 C CA . LEU A 1 152 ? 19.867 -2.773 -35.642 1.00 73.50 152 LEU A CA 1
ATOM 1201 C C . LEU A 1 152 ? 19.958 -3.853 -36.717 1.00 73.50 152 LEU A C 1
ATOM 1203 O O . LEU A 1 152 ? 19.866 -3.571 -37.909 1.00 73.50 152 LEU A O 1
ATOM 1207 N N . LEU A 1 153 ? 20.083 -5.098 -36.283 1.00 75.62 153 LEU A N 1
ATOM 1208 C CA . LEU A 1 153 ? 20.112 -6.262 -37.149 1.00 75.62 153 LEU A CA 1
ATOM 1209 C C . LEU A 1 153 ? 18.746 -6.944 -37.149 1.00 75.62 153 LEU A C 1
ATOM 1211 O O . LEU A 1 153 ? 18.145 -7.217 -36.106 1.00 75.62 153 LEU A O 1
ATOM 1215 N N . SER A 1 154 ? 18.256 -7.259 -38.345 1.00 67.06 154 SER A N 1
ATOM 1216 C CA . SER A 1 154 ? 17.104 -8.147 -38.479 1.00 67.06 154 SER A CA 1
ATOM 1217 C C . SER A 1 154 ? 17.521 -9.576 -38.130 1.00 67.06 154 SER A C 1
ATOM 1219 O O . SER A 1 154 ? 18.607 -10.017 -38.497 1.00 67.06 154 SER A O 1
ATOM 1221 N N . ALA A 1 155 ? 16.643 -10.355 -37.503 1.00 60.75 155 ALA A N 1
ATOM 1222 C CA . ALA A 1 155 ? 16.872 -11.781 -37.260 1.00 60.75 155 ALA A CA 1
ATOM 1223 C C . ALA A 1 155 ? 17.379 -12.581 -38.483 1.00 60.75 155 ALA A C 1
ATOM 1225 O O . ALA A 1 155 ? 18.098 -13.568 -38.321 1.00 60.75 155 ALA A O 1
ATOM 1226 N N . ARG A 1 156 ? 17.032 -12.150 -39.707 1.00 57.53 156 ARG A N 1
ATOM 1227 C CA . ARG A 1 156 ? 17.494 -12.767 -40.961 1.00 57.53 156 ARG A CA 1
ATOM 1228 C C . ARG A 1 156 ? 18.995 -12.607 -41.200 1.00 57.53 156 ARG A C 1
ATOM 1230 O O . ARG A 1 156 ? 19.597 -13.526 -41.742 1.00 57.53 156 ARG A O 1
ATOM 1237 N N . SER A 1 157 ? 19.594 -11.482 -40.809 1.00 55.94 157 SER A N 1
ATOM 1238 C CA . SER A 1 157 ? 21.013 -11.200 -41.065 1.00 55.94 157 SER A CA 1
ATOM 1239 C C . SER A 1 157 ? 21.953 -11.837 -40.039 1.00 55.94 157 SER A C 1
ATOM 1241 O O . SER A 1 157 ? 23.137 -11.984 -40.311 1.00 55.94 157 SER A O 1
ATOM 1243 N N . VAL A 1 158 ? 21.439 -12.271 -38.881 1.00 57.94 158 VAL A N 1
ATOM 1244 C CA . VAL A 1 158 ? 22.265 -12.808 -37.782 1.00 57.94 158 VAL A CA 1
ATOM 1245 C C . VAL A 1 158 ? 22.466 -14.332 -37.874 1.00 57.94 158 VAL A C 1
ATOM 1247 O O . VAL A 1 158 ? 23.194 -14.912 -37.076 1.00 57.94 158 VAL A O 1
ATOM 1250 N N . GLY A 1 159 ? 21.844 -15.020 -38.841 1.00 51.44 159 GLY A N 1
ATOM 1251 C CA . GLY A 1 159 ? 22.065 -16.457 -39.084 1.00 51.44 159 GLY A CA 1
ATOM 1252 C C . GLY A 1 159 ? 21.608 -17.393 -37.952 1.00 51.44 159 GLY A C 1
ATOM 1253 O O . GLY A 1 159 ? 21.875 -18.596 -37.981 1.00 51.44 159 GLY A O 1
ATOM 1254 N N . VAL A 1 160 ? 20.899 -16.880 -36.943 1.00 53.59 160 VAL A N 1
ATOM 1255 C CA . VAL A 1 160 ? 20.461 -17.672 -35.789 1.00 53.59 160 VAL A CA 1
ATOM 1256 C C . VAL A 1 160 ? 19.122 -18.348 -36.099 1.00 53.59 160 VAL A C 1
ATOM 1258 O O . VAL A 1 160 ? 18.074 -17.709 -36.162 1.00 53.59 160 VAL A O 1
ATOM 1261 N N . ARG A 1 161 ? 19.146 -19.683 -36.223 1.00 51.03 161 ARG A N 1
ATOM 1262 C CA . ARG A 1 161 ? 18.022 -20.567 -36.615 1.00 51.03 161 ARG A CA 1
ATOM 1263 C C . ARG A 1 161 ? 16.760 -20.532 -35.719 1.00 51.03 161 ARG A C 1
ATOM 1265 O O . ARG A 1 161 ? 15.837 -21.301 -35.961 1.00 51.03 161 ARG A O 1
ATOM 1272 N N . ARG A 1 162 ? 16.689 -19.688 -34.680 1.00 57.88 162 ARG A N 1
ATOM 1273 C CA . ARG A 1 162 ? 15.583 -19.653 -33.690 1.00 57.88 162 ARG A CA 1
ATOM 1274 C C . ARG A 1 162 ? 14.740 -18.372 -33.675 1.00 57.88 162 ARG A C 1
ATOM 1276 O O . ARG A 1 162 ? 13.854 -18.267 -32.826 1.00 57.88 162 ARG A O 1
ATOM 1283 N N . PHE A 1 163 ? 14.981 -17.423 -34.575 1.00 56.91 163 PHE A N 1
ATOM 1284 C CA . PHE A 1 163 ? 14.234 -16.163 -34.601 1.00 56.91 163 PHE A CA 1
ATOM 1285 C C . PHE A 1 163 ? 13.073 -16.156 -35.592 1.00 56.91 163 PHE A C 1
ATOM 1287 O O . PHE A 1 163 ? 13.163 -16.707 -36.690 1.00 56.91 163 PHE A O 1
ATOM 1294 N N . ARG A 1 164 ? 11.978 -15.494 -35.205 1.00 59.38 164 ARG A N 1
ATOM 1295 C CA . ARG A 1 164 ? 10.884 -15.132 -36.112 1.00 59.38 164 ARG A CA 1
ATOM 1296 C C . ARG A 1 164 ? 11.270 -13.898 -36.931 1.00 59.38 164 ARG A C 1
ATOM 1298 O O . ARG A 1 164 ? 12.160 -13.142 -36.561 1.00 59.38 164 ARG A O 1
ATOM 1305 N N . ARG A 1 165 ? 10.571 -13.684 -38.052 1.00 58.28 165 ARG A N 1
ATOM 1306 C CA . ARG A 1 165 ? 10.792 -12.548 -38.970 1.00 58.28 165 ARG A CA 1
ATOM 1307 C C . ARG A 1 165 ? 10.721 -11.179 -38.274 1.00 58.28 165 ARG A C 1
ATOM 1309 O O . ARG A 1 165 ? 11.403 -10.263 -38.716 1.00 58.28 165 ARG A O 1
ATOM 1316 N N . ASP A 1 166 ? 9.948 -11.087 -37.195 1.00 66.31 166 ASP A N 1
ATOM 1317 C CA . ASP A 1 166 ? 9.688 -9.848 -36.452 1.00 66.31 166 ASP A CA 1
ATOM 1318 C C . ASP A 1 166 ? 10.625 -9.655 -35.245 1.00 66.31 166 ASP A C 1
ATOM 1320 O O . ASP A 1 166 ? 10.415 -8.750 -34.436 1.00 66.31 166 ASP A O 1
ATOM 1324 N N . ASP A 1 167 ? 11.635 -10.517 -35.090 1.00 72.88 167 ASP A N 1
ATOM 1325 C CA . ASP A 1 167 ? 12.621 -10.393 -34.023 1.00 72.88 167 ASP A CA 1
ATOM 1326 C C . ASP A 1 167 ? 13.771 -9.465 -34.457 1.00 72.88 167 ASP A C 1
ATOM 1328 O O . ASP A 1 167 ? 14.327 -9.579 -35.556 1.00 72.88 167 ASP A O 1
ATOM 1332 N N . LEU A 1 168 ? 14.128 -8.543 -33.566 1.00 76.81 168 LEU A N 1
ATOM 1333 C CA . LEU A 1 168 ? 15.161 -7.533 -33.752 1.00 76.81 168 LEU A CA 1
ATOM 1334 C C . LEU A 1 168 ? 16.320 -7.797 -32.792 1.00 76.81 168 LEU A C 1
ATOM 1336 O O . LEU A 1 168 ? 16.123 -8.007 -31.591 1.00 76.81 168 LEU A O 1
ATOM 1340 N N . VAL A 1 169 ? 17.538 -7.762 -33.324 1.00 79.75 169 VAL A N 1
ATOM 1341 C CA . VAL A 1 169 ? 18.770 -7.834 -32.541 1.00 79.75 169 VAL A CA 1
ATOM 1342 C C . VAL A 1 169 ? 19.425 -6.466 -32.585 1.00 79.75 169 VAL A C 1
ATOM 1344 O O . VAL A 1 169 ? 19.701 -5.929 -33.651 1.00 79.75 169 VAL A O 1
ATOM 1347 N N . LEU A 1 170 ? 19.654 -5.890 -31.418 1.00 79.19 170 LEU A N 1
ATOM 1348 C CA . LEU A 1 170 ? 20.312 -4.613 -31.250 1.00 79.19 170 LEU A CA 1
ATOM 1349 C C . LEU A 1 170 ? 21.703 -4.872 -30.693 1.00 79.19 170 LEU A C 1
ATOM 1351 O O . LEU A 1 170 ? 21.844 -5.353 -29.568 1.00 79.19 170 LEU A O 1
ATOM 1355 N N . ARG A 1 171 ? 22.724 -4.578 -31.493 1.00 78.31 171 ARG A N 1
ATOM 1356 C CA . ARG A 1 171 ? 24.120 -4.676 -31.075 1.00 78.31 171 ARG A CA 1
ATOM 1357 C C . ARG A 1 171 ? 24.635 -3.304 -30.699 1.00 78.31 171 ARG A C 1
ATOM 1359 O O . ARG A 1 171 ? 24.397 -2.337 -31.417 1.00 78.31 171 ARG A O 1
ATOM 1366 N N . GLY A 1 172 ? 25.330 -3.216 -29.571 1.00 72.50 172 GLY A N 1
ATOM 1367 C CA . GLY A 1 172 ? 26.049 -1.990 -29.246 1.00 72.50 172 GLY A CA 1
ATOM 1368 C C . GLY A 1 172 ? 27.198 -1.753 -30.216 1.00 72.50 172 GLY A C 1
ATOM 1369 O O . GLY A 1 172 ? 27.928 -2.688 -30.537 1.00 72.50 172 GLY A O 1
ATOM 1370 N N . SER A 1 173 ? 27.358 -0.505 -30.655 1.00 69.94 173 SER A N 1
ATOM 1371 C CA . SER A 1 173 ? 28.588 -0.068 -31.314 1.00 69.94 173 SER A CA 1
ATOM 1372 C C . SER A 1 173 ? 29.719 -0.086 -30.280 1.00 69.94 173 SER A C 1
ATOM 1374 O O . SER A 1 173 ? 29.517 0.311 -29.130 1.00 69.94 173 SER A O 1
ATOM 1376 N N . GLY A 1 174 ? 30.907 -0.574 -30.649 1.00 58.03 174 GLY A N 1
ATOM 1377 C CA . GLY A 1 174 ? 32.068 -0.631 -29.746 1.00 58.03 174 GLY A CA 1
ATOM 1378 C C . GLY A 1 174 ? 32.481 0.742 -29.193 1.00 58.03 174 GLY A C 1
ATOM 1379 O O . GLY A 1 174 ? 33.103 0.822 -28.133 1.00 58.03 174 GLY A O 1
ATOM 1380 N N . ALA A 1 175 ? 32.079 1.825 -29.866 1.00 59.62 175 ALA A N 1
ATOM 1381 C CA . ALA A 1 175 ? 32.174 3.184 -29.364 1.00 59.62 175 ALA A CA 1
ATOM 1382 C C . ALA A 1 175 ? 30.954 3.508 -28.483 1.00 59.62 175 ALA A C 1
ATOM 1384 O O . ALA A 1 175 ? 29.837 3.671 -28.963 1.00 59.62 175 ALA A O 1
ATOM 1385 N N . SER A 1 176 ? 31.174 3.624 -27.173 1.00 57.56 176 SER A N 1
ATOM 1386 C CA . SER A 1 176 ? 30.180 4.012 -26.159 1.00 57.56 176 SER A CA 1
ATOM 1387 C C . SER A 1 176 ? 29.712 5.473 -26.293 1.00 57.56 176 SER A C 1
ATOM 1389 O O . SER A 1 176 ? 29.890 6.280 -25.381 1.00 57.56 176 SER A O 1
ATOM 1391 N N . ARG A 1 177 ? 29.138 5.848 -27.438 1.00 66.69 177 ARG A N 1
ATOM 1392 C CA . ARG A 1 177 ? 28.624 7.196 -27.695 1.00 66.69 177 ARG A CA 1
ATOM 1393 C C . ARG A 1 177 ? 27.122 7.257 -27.435 1.00 66.69 177 ARG A C 1
ATOM 1395 O O . ARG A 1 177 ? 26.354 6.393 -27.863 1.00 66.69 177 ARG A O 1
ATOM 1402 N N . SER A 1 178 ? 26.711 8.294 -26.709 1.00 69.38 178 SER A N 1
ATOM 1403 C CA . SER A 1 178 ? 25.301 8.660 -26.587 1.00 69.38 178 SER A CA 1
ATOM 1404 C C . SER A 1 178 ? 24.846 9.286 -27.902 1.00 69.38 178 SER A C 1
ATOM 1406 O O . SER A 1 178 ? 25.529 10.155 -28.438 1.00 69.38 178 SER A O 1
ATOM 1408 N N . LEU A 1 179 ? 23.689 8.868 -28.402 1.00 69.38 179 LEU A N 1
ATOM 1409 C CA . LEU A 1 179 ? 23.021 9.531 -29.513 1.00 69.38 179 LEU A CA 1
ATOM 1410 C C . LEU A 1 179 ? 22.512 10.899 -29.050 1.00 69.38 179 LEU A C 1
ATOM 1412 O O . LEU A 1 179 ? 22.014 11.034 -27.929 1.00 69.38 179 LEU A O 1
ATOM 1416 N N . THR A 1 180 ? 22.614 11.899 -29.925 1.00 69.75 180 THR A N 1
ATOM 1417 C CA . THR A 1 180 ? 22.037 13.236 -29.713 1.00 69.75 180 THR A CA 1
ATOM 1418 C C . THR A 1 180 ? 20.507 13.184 -29.686 1.00 69.75 180 THR A C 1
ATOM 1420 O O . THR A 1 180 ? 19.877 13.934 -28.946 1.00 69.75 180 THR A O 1
ATOM 1423 N N . GLU A 1 181 ? 19.913 12.241 -30.424 1.00 75.31 181 GLU A N 1
ATOM 1424 C CA . GLU A 1 181 ? 18.481 11.943 -30.419 1.00 75.31 181 GLU A CA 1
ATOM 1425 C C . GLU A 1 181 ? 18.254 10.445 -30.179 1.00 75.31 181 GLU A C 1
ATOM 1427 O O . GLU A 1 181 ? 18.845 9.589 -30.839 1.00 75.31 181 GLU A O 1
ATOM 1432 N N . GLY A 1 182 ? 17.399 10.108 -29.212 1.00 74.50 182 GLY A N 1
ATOM 1433 C CA . GLY A 1 182 ? 17.065 8.717 -28.921 1.00 74.50 182 GLY A CA 1
ATOM 1434 C C . GLY A 1 182 ? 16.190 8.104 -30.015 1.00 74.50 182 GLY A C 1
ATOM 1435 O O . GLY A 1 182 ? 15.213 8.706 -30.457 1.00 74.50 182 GLY A O 1
ATOM 1436 N N . LYS A 1 183 ? 16.496 6.872 -30.423 1.00 79.69 183 LYS A N 1
ATOM 1437 C CA . LYS A 1 183 ? 15.722 6.142 -31.430 1.00 79.69 183 LYS A CA 1
ATOM 1438 C C . LYS A 1 183 ? 14.645 5.292 -30.768 1.00 79.69 183 LYS A C 1
ATOM 1440 O O . LYS A 1 183 ? 14.940 4.484 -29.888 1.00 79.69 183 LYS A O 1
ATOM 1445 N N . VAL A 1 184 ? 13.399 5.441 -31.213 1.00 81.25 184 VAL A N 1
ATOM 1446 C CA . VAL A 1 184 ? 12.274 4.620 -30.746 1.00 81.25 184 VAL A CA 1
ATOM 1447 C C . VAL A 1 184 ? 12.129 3.388 -31.637 1.00 81.25 184 VAL A C 1
ATOM 1449 O O . VAL A 1 184 ? 11.907 3.501 -32.840 1.00 81.25 184 VAL A O 1
ATOM 1452 N N . ILE A 1 185 ? 12.224 2.202 -31.042 1.00 79.94 185 ILE A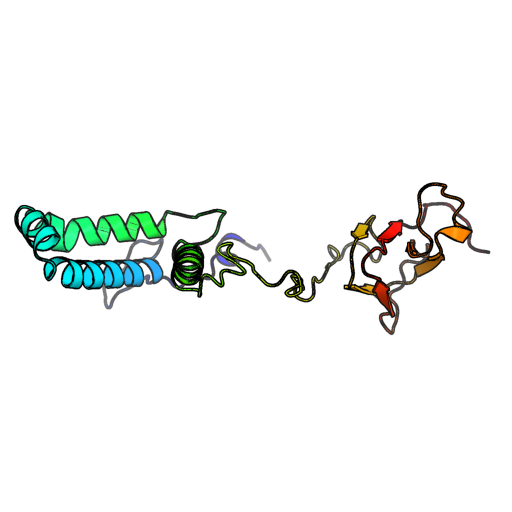 N 1
ATOM 1453 C CA . ILE A 1 185 ? 12.011 0.915 -31.708 1.00 79.94 185 ILE A CA 1
ATOM 1454 C C . ILE A 1 185 ? 10.655 0.373 -31.277 1.00 79.94 185 ILE A C 1
ATOM 1456 O O . ILE A 1 185 ? 10.460 0.032 -30.111 1.00 79.94 185 ILE A O 1
ATOM 1460 N N . VAL A 1 186 ? 9.721 0.288 -32.222 1.00 78.62 186 VAL A N 1
ATOM 1461 C CA . VAL A 1 186 ? 8.382 -0.266 -31.993 1.00 78.62 186 VAL A CA 1
ATOM 1462 C C . VAL A 1 186 ? 8.390 -1.761 -32.299 1.00 78.62 186 VAL A C 1
ATOM 1464 O O . VAL A 1 186 ? 8.812 -2.187 -33.371 1.00 78.62 186 VAL A O 1
ATOM 1467 N N . LEU A 1 187 ? 7.911 -2.559 -31.352 1.00 75.44 187 LEU A N 1
ATOM 1468 C CA . LEU A 1 187 ? 7.843 -4.013 -31.429 1.00 75.44 187 LEU A CA 1
ATOM 1469 C C . LEU A 1 187 ? 6.393 -4.463 -31.575 1.00 75.44 187 LEU A C 1
ATOM 1471 O O . LEU A 1 187 ? 5.497 -3.984 -30.876 1.00 75.44 187 LEU A O 1
ATOM 1475 N N . ALA A 1 188 ? 6.172 -5.403 -32.492 1.00 70.81 188 ALA A N 1
ATOM 1476 C CA . ALA A 1 188 ? 4.875 -6.025 -32.714 1.00 70.81 188 ALA A CA 1
ATOM 1477 C C . ALA A 1 188 ? 4.518 -7.017 -31.591 1.00 70.81 188 ALA A C 1
ATOM 1479 O O . ALA A 1 188 ? 5.354 -7.424 -30.788 1.00 70.81 188 ALA A O 1
ATOM 1480 N N . ARG A 1 189 ? 3.261 -7.475 -31.563 1.00 65.56 189 ARG A N 1
ATOM 1481 C CA . ARG A 1 189 ? 2.680 -8.318 -30.496 1.00 65.56 189 ARG A CA 1
ATOM 1482 C C . ARG A 1 189 ? 3.431 -9.629 -30.209 1.00 65.56 189 ARG A C 1
ATOM 1484 O O . ARG A 1 189 ? 3.288 -10.169 -29.116 1.00 65.56 189 ARG A O 1
ATOM 1491 N N . ALA A 1 190 ? 4.234 -10.116 -31.153 1.00 70.31 190 ALA A N 1
ATOM 1492 C CA . ALA A 1 190 ? 5.088 -11.296 -31.007 1.00 70.31 190 ALA A CA 1
ATOM 1493 C C . ALA A 1 190 ? 6.579 -11.012 -31.269 1.00 70.31 190 ALA A C 1
ATOM 1495 O O . ALA A 1 190 ? 7.363 -11.958 -31.317 1.00 70.31 190 ALA A O 1
ATOM 1496 N N . GLY A 1 191 ? 6.952 -9.740 -31.442 1.00 72.00 191 GLY A N 1
ATOM 1497 C CA . GLY A 1 191 ? 8.325 -9.327 -31.695 1.00 72.00 191 GLY A CA 1
ATOM 1498 C C . GLY A 1 191 ? 9.170 -9.422 -30.431 1.00 72.00 191 GLY A C 1
ATOM 1499 O O . GLY A 1 191 ? 8.716 -9.119 -29.319 1.00 72.00 191 GLY A O 1
ATOM 1500 N N . ARG A 1 192 ? 10.412 -9.865 -30.602 1.00 79.19 192 ARG A N 1
ATOM 1501 C CA . ARG A 1 192 ? 11.421 -9.883 -29.545 1.00 79.19 192 ARG A CA 1
ATOM 1502 C C . ARG A 1 192 ? 12.511 -8.887 -29.882 1.00 79.19 192 ARG A C 1
ATOM 1504 O O . ARG A 1 192 ? 13.017 -8.885 -30.996 1.00 79.19 192 ARG A O 1
ATOM 1511 N N . LEU A 1 193 ? 12.900 -8.088 -28.898 1.00 80.50 193 LEU A N 1
ATOM 1512 C CA . LEU A 1 193 ? 14.109 -7.282 -28.952 1.00 80.50 193 LEU A CA 1
ATOM 1513 C C . LEU A 1 193 ? 15.159 -7.937 -28.068 1.00 80.50 193 LEU A C 1
ATOM 1515 O O . LEU A 1 193 ? 14.969 -8.089 -26.857 1.00 80.50 193 LEU A O 1
ATOM 1519 N N . LEU A 1 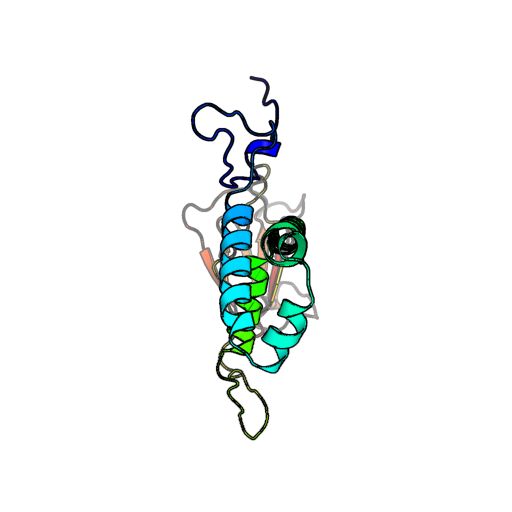194 ? 16.262 -8.334 -28.685 1.00 81.62 194 LEU A N 1
ATOM 1520 C CA . LEU A 1 194 ? 17.452 -8.773 -27.980 1.00 81.62 194 LEU A CA 1
ATOM 1521 C C . LEU A 1 194 ? 18.515 -7.708 -28.084 1.00 81.62 194 LEU A C 1
ATOM 1523 O O . LEU A 1 194 ? 18.889 -7.317 -29.179 1.00 81.62 194 LEU A O 1
ATOM 1527 N N . ILE A 1 195 ? 19.015 -7.282 -26.940 1.00 80.75 195 ILE A N 1
ATOM 1528 C CA . ILE A 1 195 ? 20.159 -6.396 -26.855 1.00 80.75 195 ILE A CA 1
ATOM 1529 C C . ILE A 1 195 ? 21.374 -7.270 -26.572 1.00 80.75 195 ILE A C 1
ATOM 1531 O O . ILE A 1 195 ? 21.404 -7.989 -25.570 1.00 80.75 195 ILE A O 1
ATOM 1535 N N . GLU A 1 196 ? 22.352 -7.229 -27.468 1.00 79.25 196 GLU A N 1
ATOM 1536 C CA . GLU A 1 196 ? 23.651 -7.869 -27.305 1.00 79.25 196 GLU A CA 1
ATOM 1537 C C . GLU A 1 196 ? 24.711 -6.779 -27.074 1.00 79.25 196 GLU A C 1
ATOM 1539 O O . GLU A 1 196 ? 24.762 -5.801 -27.827 1.00 79.25 196 GLU A O 1
ATOM 1544 N N . PRO A 1 197 ? 25.554 -6.904 -26.032 1.00 72.50 197 PRO A N 1
ATOM 1545 C CA . PRO A 1 197 ? 26.673 -5.988 -25.855 1.00 72.50 197 PRO A CA 1
ATOM 1546 C C . PRO A 1 197 ? 27.648 -6.120 -27.030 1.00 72.50 197 PRO A C 1
ATOM 1548 O O . PRO A 1 197 ? 27.786 -7.205 -27.603 1.00 72.50 197 PRO A O 1
ATOM 1551 N N . ALA A 1 198 ? 28.354 -5.034 -27.352 1.00 68.25 198 ALA A N 1
ATOM 1552 C CA . ALA A 1 198 ? 29.481 -5.083 -28.277 1.00 68.25 198 ALA A CA 1
ATOM 1553 C C . ALA A 1 198 ? 30.467 -6.164 -27.804 1.00 68.25 198 ALA A C 1
ATOM 1555 O O . ALA A 1 198 ? 30.872 -6.169 -26.636 1.00 68.25 198 ALA A O 1
ATOM 1556 N N . ARG A 1 199 ? 30.838 -7.102 -28.682 1.00 62.41 199 ARG A N 1
ATOM 1557 C CA . ARG A 1 199 ? 31.910 -8.050 -28.370 1.00 62.41 199 ARG A CA 1
ATOM 1558 C C . ARG A 1 199 ? 33.205 -7.257 -28.244 1.00 62.41 199 ARG A C 1
ATOM 1560 O O . ARG A 1 199 ? 33.573 -6.522 -29.154 1.00 62.41 199 ARG A O 1
ATOM 1567 N N . ALA A 1 200 ? 33.892 -7.403 -27.116 1.00 49.94 200 ALA A N 1
ATOM 1568 C CA . ALA A 1 200 ? 35.236 -6.871 -26.965 1.00 49.94 200 ALA A CA 1
ATOM 1569 C C . ALA A 1 200 ? 36.147 -7.565 -27.996 1.00 49.94 200 ALA A C 1
ATOM 1571 O O . ALA A 1 200 ? 36.489 -8.730 -27.810 1.00 49.94 200 ALA A O 1
ATOM 1572 N N . GLY A 1 201 ? 36.481 -6.874 -29.092 1.00 51.53 201 GLY A N 1
ATOM 1573 C CA . GLY A 1 201 ? 37.496 -7.321 -30.053 1.00 51.53 201 GLY A CA 1
ATOM 1574 C C . GLY A 1 201 ? 37.090 -7.466 -31.525 1.00 51.53 201 GLY A C 1
ATOM 1575 O O . GLY A 1 201 ? 37.917 -7.952 -32.287 1.00 51.53 201 GLY A O 1
ATOM 1576 N N . GLU A 1 202 ? 35.892 -7.065 -31.966 1.00 43.81 202 GLU A N 1
ATOM 1577 C CA . GLU A 1 202 ? 35.601 -6.988 -33.413 1.00 43.81 202 GLU A CA 1
ATOM 1578 C C . GLU A 1 202 ? 36.051 -5.620 -33.972 1.00 43.81 202 GLU A C 1
ATOM 1580 O O . GLU A 1 202 ? 35.552 -4.590 -33.509 1.00 43.81 202 GLU A O 1
ATOM 1585 N N . PRO A 1 203 ? 37.019 -5.573 -34.912 1.00 40.81 203 PRO A N 1
ATOM 1586 C CA . PRO A 1 203 ? 37.462 -4.325 -35.522 1.00 40.81 203 PRO A CA 1
ATOM 1587 C C . PRO A 1 203 ? 36.362 -3.747 -36.421 1.00 40.81 203 PRO A C 1
ATOM 1589 O O . PRO A 1 203 ? 35.771 -4.453 -37.236 1.00 40.81 203 PRO A O 1
ATOM 1592 N N . THR A 1 204 ? 36.105 -2.450 -36.268 1.00 44.31 204 THR A N 1
ATOM 1593 C CA . THR A 1 204 ? 35.291 -1.634 -37.178 1.00 44.31 204 THR A CA 1
ATOM 1594 C C . THR A 1 204 ? 35.939 -1.586 -38.562 1.00 44.31 204 THR A C 1
ATOM 1596 O O . THR A 1 204 ? 37.083 -1.139 -38.672 1.00 44.31 204 THR A O 1
ATOM 1599 N N . LEU A 1 205 ? 35.206 -2.033 -39.585 1.00 34.59 205 LEU A N 1
ATOM 1600 C CA . LEU A 1 205 ? 35.402 -1.626 -40.980 1.00 34.59 205 LEU A CA 1
ATOM 1601 C C . LEU A 1 205 ? 34.651 -0.317 -41.235 1.00 34.59 205 LEU A C 1
ATOM 1603 O O . LEU A 1 205 ? 33.532 -0.182 -40.688 1.00 34.59 205 LEU A O 1
#

pLDDT: mean 72.32, std 13.6, range [34.59, 91.88]

Foldseek 3Di:
DDPDDPPVVPCPFDFAQDDPPDGDDPVGHGVQLVVQLVVVQVVLVVQCPDPVSVVVLVVDDCCVNNPVVSNVVSVVQQVDDDVNHRNVVVVVVVVCVVPPPQPDDVNRRDDDPVPPPDDDDDDDDDPVPALWWDWDKDFAWDKDWAFWDWDKDQPVVVPDPPDDRQEIEIEHDPPSDTHPGIDIDTGHGGYMYTYDIHPPPDDDD